Protein AF-A0A6G8IJR6-F1 (afdb_monomer)

Organism: NCBI:txid2716225

Secondary structure (DSSP, 8-state):
---SSSHHHHHHHHHHHHHHHHHHHHHHHHHHHHTSTTTHHHHHHHHHHTSPPPP----PPP-EE--SHHHHHHHHHTT-HHHHHHHHHH-HHHHHHHHHT-GGGS-HHHHHHSTTHHHHHHHHHHHHHHHHHHHHHHHHHHHHHHHHHHHHHHHHHHHHHHHTTSS-HHHHHHHHHHHHHHHHHHHHHHHHHHHHHHHHHHHTT-BTTBS-EE--SSPPPPPSS---HHHHHHHHHHHHHTS-HHHHHHHHHHHHHHHHHHHHHHHHHHIIIIIIHHHHHHHHHHHHHHHHTTSS-HHHHHHHHHHHHHHHHHHHHHHHHHHHHHHHHHHHTTT---SS---TT--TTTTS-----

pLDDT: mean 83.48, std 18.46, range [30.02, 98.62]

Nearest PDB structures (foldseek):
  5azs-assembly1_C  TM=6.813E-01  e=7.151E-05  Pseudomonas aeruginosa PAO1
  4k7r-assembly1_A  TM=6.657E-01  e=8.516E-05  Escherichia coli K-12
  5azs-assembly1_A  TM=6.895E-01  e=1.208E-04  Pseudomonas aeruginosa PAO1
  7akz-assembly1_A  TM=6.655E-01  e=1.953E-04  Pseudomonas aeruginosa PAO1
  5azs-assembly1_B  TM=6.531E-01  e=4.105E-04  Pseudomonas aeruginosa PAO1

Solvent-accessible surface area (backbone atoms only — not comparable to full-atom values): 19592 Å² total; per-residue (Å²): 143,89,84,75,75,69,66,64,58,53,53,52,51,51,53,50,50,54,51,51,49,53,56,47,51,52,48,55,51,49,54,60,32,64,75,34,97,60,24,68,63,48,49,53,50,49,53,61,70,69,42,80,78,75,78,79,72,76,85,71,80,84,40,54,81,35,77,42,62,36,51,36,22,55,48,39,49,67,82,41,70,70,50,54,62,32,40,66,74,66,30,67,70,50,49,50,29,51,34,70,65,44,48,89,76,49,61,62,76,62,49,76,72,42,74,64,48,66,62,54,48,51,49,35,50,52,30,38,48,36,48,46,48,22,25,39,27,47,30,44,30,54,54,33,51,56,48,32,52,52,30,50,54,49,36,52,53,37,54,53,34,35,73,76,66,80,39,53,71,70,56,45,49,56,40,49,50,49,33,53,50,33,53,51,51,36,55,51,30,49,50,49,21,53,50,30,46,50,52,38,31,52,68,45,68,37,60,90,79,47,95,50,67,38,59,47,73,58,69,83,76,84,74,89,78,75,85,49,71,68,56,56,54,49,51,48,53,58,49,39,72,76,40,60,75,84,50,32,61,54,51,50,53,51,40,57,52,25,51,52,28,25,55,51,16,43,51,51,24,46,44,34,59,68,46,51,47,49,51,37,50,49,53,39,57,51,33,47,53,31,32,76,67,69,74,37,52,72,65,58,39,50,51,41,50,51,54,35,50,51,51,52,48,52,34,47,50,29,48,44,47,22,57,44,14,46,50,47,33,52,38,37,67,73,73,47,78,75,94,56,80,57,58,78,88,59,68,96,62,75,78,70,77,80,85,81,132

Structure (mmCIF, N/CA/C/O backbone):
data_AF-A0A6G8IJR6-F1
#
_entry.id   AF-A0A6G8IJR6-F1
#
loop_
_atom_site.group_PDB
_atom_site.id
_atom_site.type_symbol
_atom_site.label_atom_id
_atom_site.label_alt_id
_atom_site.label_comp_id
_atom_site.label_asym_id
_atom_site.label_entity_id
_atom_site.label_seq_id
_atom_site.pdbx_PDB_ins_code
_atom_site.Cartn_x
_atom_site.Cartn_y
_atom_site.Cartn_z
_atom_site.occupancy
_atom_site.B_iso_or_equiv
_atom_site.auth_seq_id
_atom_site.auth_comp_id
_atom_site.auth_asym_id
_atom_site.auth_atom_id
_atom_site.pdbx_PDB_model_num
ATOM 1 N N . MET A 1 1 ? -52.142 3.755 69.761 1.00 37.06 1 MET A N 1
ATOM 2 C CA . MET A 1 1 ? -51.209 4.290 68.740 1.00 37.06 1 MET A CA 1
ATOM 3 C C . MET A 1 1 ? -49.973 3.378 68.613 1.00 37.06 1 MET A C 1
ATOM 5 O O . MET A 1 1 ? -48.866 3.805 68.891 1.00 37.06 1 MET A O 1
ATOM 9 N N . VAL A 1 2 ? -50.133 2.100 68.225 1.00 33.38 2 VAL A N 1
ATOM 10 C CA . VAL A 1 2 ? -49.010 1.123 68.131 1.00 33.38 2 VAL A CA 1
ATOM 11 C C . VAL A 1 2 ? -49.084 0.318 66.821 1.00 33.38 2 VAL A C 1
ATOM 13 O O . VAL A 1 2 ? -48.936 -0.892 66.808 1.00 33.38 2 VAL A O 1
ATOM 16 N N . LEU A 1 3 ? -49.364 0.970 65.689 1.00 30.58 3 LEU A N 1
ATOM 17 C CA . LEU A 1 3 ? -49.539 0.263 64.405 1.00 30.58 3 LEU A CA 1
ATOM 18 C C . LEU A 1 3 ? -48.742 0.855 63.231 1.00 30.58 3 LEU A C 1
ATOM 20 O O . LEU A 1 3 ? -49.018 0.525 62.087 1.00 30.58 3 LEU A O 1
ATOM 24 N N . LEU A 1 4 ? -47.713 1.672 63.497 1.00 30.94 4 LEU A N 1
ATOM 25 C CA . LEU A 1 4 ? -46.853 2.248 62.445 1.00 30.94 4 LEU A CA 1
ATOM 26 C C . LEU A 1 4 ? -45.379 1.796 62.457 1.00 30.94 4 LEU A C 1
ATOM 28 O O . LEU A 1 4 ? -44.620 2.209 61.589 1.00 30.94 4 LEU A O 1
ATOM 32 N N . ALA A 1 5 ? -44.958 0.915 63.371 1.00 31.95 5 ALA A N 1
ATOM 33 C CA . ALA A 1 5 ? -43.547 0.511 63.479 1.00 31.95 5 ALA A CA 1
ATOM 34 C C . ALA A 1 5 ? -43.173 -0.775 62.706 1.00 31.95 5 ALA A C 1
ATOM 36 O O . ALA A 1 5 ? -41.992 -1.088 62.595 1.00 31.95 5 ALA A O 1
ATOM 37 N N . ALA A 1 6 ? -44.143 -1.515 62.153 1.00 34.12 6 ALA A N 1
ATOM 38 C CA . ALA A 1 6 ? -43.892 -2.812 61.505 1.00 34.12 6 ALA A CA 1
ATOM 39 C C . ALA A 1 6 ? -43.739 -2.751 59.970 1.00 34.12 6 ALA A C 1
ATOM 41 O O . ALA A 1 6 ? -43.235 -3.698 59.374 1.00 34.12 6 ALA A O 1
ATOM 42 N N . MET A 1 7 ? -44.129 -1.649 59.313 1.00 34.88 7 MET A N 1
ATOM 43 C CA . MET A 1 7 ? -43.965 -1.508 57.853 1.00 34.88 7 MET A CA 1
ATOM 44 C C . MET A 1 7 ? -42.627 -0.871 57.440 1.00 34.88 7 MET A C 1
ATOM 46 O O . MET A 1 7 ? -42.184 -1.074 56.314 1.00 34.88 7 MET A O 1
ATOM 50 N N . ALA A 1 8 ? -41.937 -0.170 58.348 1.00 34.56 8 ALA A N 1
ATOM 51 C CA . ALA A 1 8 ? -40.615 0.409 58.074 1.00 34.56 8 ALA A CA 1
ATOM 52 C C . ALA A 1 8 ? -39.484 -0.641 58.111 1.00 34.56 8 ALA A C 1
ATOM 54 O O . ALA A 1 8 ? -38.509 -0.536 57.371 1.00 34.56 8 ALA A O 1
ATOM 55 N N . SER A 1 9 ? -39.632 -1.688 58.926 1.00 36.38 9 SER A N 1
ATOM 56 C CA . SER A 1 9 ? -38.664 -2.784 59.058 1.00 36.38 9 SER A CA 1
ATOM 57 C C . SER A 1 9 ? -38.789 -3.832 57.944 1.00 36.38 9 SER A C 1
ATOM 59 O O . SER A 1 9 ? -37.775 -4.373 57.515 1.00 36.38 9 SER A O 1
ATOM 61 N N . ALA A 1 10 ? -39.989 -4.060 57.397 1.00 40.06 10 ALA A N 1
ATOM 62 C CA . ALA A 1 10 ? -40.180 -4.946 56.243 1.00 40.06 10 ALA A CA 1
ATOM 63 C C . ALA A 1 10 ? -39.604 -4.356 54.938 1.00 40.06 10 ALA A C 1
ATOM 65 O O . ALA A 1 10 ? -39.008 -5.082 54.145 1.00 40.06 10 ALA A O 1
ATOM 66 N N . GLY A 1 11 ? -39.715 -3.034 54.739 1.00 38.75 11 GLY A N 1
ATOM 67 C CA . GLY A 1 11 ? -39.143 -2.341 53.577 1.00 38.75 11 GLY A CA 1
ATOM 68 C C . GLY A 1 11 ? -37.609 -2.303 53.572 1.00 38.75 11 GLY A C 1
ATOM 69 O O . GLY A 1 11 ? -37.000 -2.440 52.513 1.00 38.75 11 GLY A O 1
ATOM 70 N N . LEU A 1 12 ? -36.974 -2.185 54.747 1.00 39.09 12 LEU A N 1
ATOM 71 C CA . LEU A 1 12 ? -35.510 -2.221 54.868 1.00 39.09 12 LEU A CA 1
ATOM 72 C C . LEU A 1 12 ? -34.933 -3.623 54.622 1.00 39.09 12 LEU A C 1
ATOM 74 O O . LEU A 1 12 ? -33.895 -3.745 53.979 1.00 39.09 12 LEU A O 1
ATOM 78 N N . VAL A 1 13 ? -35.607 -4.673 55.106 1.00 44.88 13 VAL A N 1
ATOM 79 C CA . VAL A 1 13 ? -35.183 -6.068 54.888 1.00 44.88 13 VAL A CA 1
ATOM 80 C C . VAL A 1 13 ? -35.380 -6.474 53.425 1.00 44.88 13 VAL A C 1
ATOM 82 O O . VAL A 1 13 ? -34.489 -7.093 52.850 1.00 44.88 13 VAL A O 1
ATOM 85 N N . ALA A 1 14 ? -36.478 -6.050 52.786 1.00 44.78 14 ALA A N 1
ATOM 86 C CA . ALA A 1 14 ? -36.689 -6.265 51.355 1.00 44.78 14 ALA A CA 1
ATOM 87 C C . ALA A 1 14 ? -35.615 -5.556 50.504 1.00 44.78 14 ALA A C 1
ATOM 89 O O . ALA A 1 14 ? -35.007 -6.192 49.648 1.00 44.78 14 ALA A O 1
ATOM 90 N N . ALA A 1 15 ? -35.296 -4.289 50.795 1.00 40.50 15 ALA A N 1
ATOM 91 C CA . ALA A 1 15 ? -34.262 -3.538 50.075 1.00 40.50 15 ALA A CA 1
ATOM 92 C C . ALA A 1 15 ? -32.836 -4.087 50.294 1.00 40.50 15 ALA A C 1
ATOM 94 O O . ALA A 1 15 ? -32.021 -4.084 49.370 1.00 40.50 15 ALA A O 1
ATOM 95 N N . GLN A 1 16 ? -32.527 -4.589 51.497 1.00 43.38 16 GLN A N 1
ATOM 96 C CA . GLN A 1 16 ? -31.253 -5.262 51.775 1.00 43.38 16 GLN A CA 1
ATOM 97 C C . GLN A 1 16 ? -31.164 -6.630 51.092 1.00 43.38 16 GLN A C 1
ATOM 99 O O . GLN A 1 16 ? -30.090 -6.986 50.612 1.00 43.38 16 GLN A O 1
ATOM 104 N N . SER A 1 17 ? -32.277 -7.367 50.988 1.00 48.34 17 SER A N 1
ATOM 105 C CA . SER A 1 17 ? -32.314 -8.646 50.270 1.00 48.34 17 SER A CA 1
ATOM 106 C C . SER A 1 17 ? -32.096 -8.467 48.767 1.00 48.34 17 SER A C 1
ATOM 108 O O . SER A 1 17 ? -31.237 -9.140 48.211 1.00 48.34 17 SER A O 1
ATOM 110 N N . THR A 1 18 ? -32.739 -7.477 48.134 1.00 50.84 18 THR A N 1
ATOM 111 C CA . THR A 1 18 ? -32.559 -7.188 46.702 1.00 50.84 18 THR A CA 1
ATOM 112 C C . THR A 1 18 ? -31.160 -6.669 46.384 1.00 50.84 18 THR A C 1
ATOM 114 O O . THR A 1 18 ? -30.589 -7.030 45.360 1.00 50.84 18 THR A O 1
ATOM 117 N N . ALA A 1 19 ? -30.576 -5.856 47.272 1.00 43.72 19 ALA A N 1
ATOM 118 C CA . ALA A 1 19 ? -29.209 -5.370 47.109 1.00 43.72 19 ALA A CA 1
ATOM 119 C C . ALA A 1 19 ? -28.173 -6.489 47.298 1.00 43.72 19 ALA A C 1
ATOM 121 O O . ALA A 1 19 ? -27.165 -6.498 46.601 1.00 43.72 19 ALA A O 1
ATOM 122 N N . ALA A 1 20 ? -28.414 -7.443 48.205 1.00 44.75 20 ALA A N 1
ATOM 123 C CA . ALA A 1 20 ? -27.561 -8.616 48.396 1.00 44.75 20 ALA A CA 1
ATOM 124 C C . ALA A 1 20 ? -27.685 -9.626 47.240 1.00 44.75 20 ALA A C 1
ATOM 126 O O . ALA A 1 20 ? -26.675 -10.182 46.812 1.00 44.75 20 ALA A O 1
ATOM 127 N N . GLU A 1 21 ? -28.889 -9.812 46.692 1.00 46.12 21 GLU A N 1
ATOM 128 C CA . GLU A 1 21 ? -29.129 -10.611 45.486 1.00 46.12 21 GLU A CA 1
ATOM 129 C C . GLU A 1 21 ? -28.446 -9.990 44.271 1.00 46.12 21 GLU A C 1
ATOM 131 O O . GLU A 1 21 ? -27.636 -10.657 43.640 1.00 46.12 21 GLU A O 1
ATOM 136 N N . GLN A 1 22 ? -28.638 -8.691 44.017 1.00 48.91 22 GLN A N 1
ATOM 137 C CA . GLN A 1 22 ? -27.902 -7.957 42.980 1.00 48.91 22 GLN A CA 1
ATOM 138 C C . GLN A 1 22 ? -26.388 -7.978 43.232 1.00 48.91 22 GLN A C 1
ATOM 140 O O . GLN A 1 22 ? -25.606 -8.031 42.283 1.00 48.91 22 GLN A O 1
ATOM 145 N N . ALA A 1 23 ? -25.961 -7.978 44.504 1.00 46.31 23 ALA A N 1
ATOM 146 C CA . ALA A 1 23 ? -24.558 -8.088 44.894 1.00 46.31 23 ALA A CA 1
ATOM 147 C C . ALA A 1 23 ? -23.926 -9.466 44.600 1.00 46.31 23 ALA A C 1
ATOM 149 O O . ALA A 1 23 ? -22.714 -9.582 44.394 1.00 46.31 23 ALA A O 1
ATOM 150 N N . SER A 1 24 ? -24.743 -10.514 44.643 1.00 51.69 24 SER A N 1
ATOM 151 C CA . SER A 1 24 ? -24.395 -11.888 44.280 1.00 51.69 24 SER A CA 1
ATOM 152 C C . SER A 1 24 ? -24.414 -12.069 42.758 1.00 51.69 24 SER A C 1
ATOM 154 O O . SER A 1 24 ? -23.506 -12.671 42.179 1.00 51.69 24 SER A O 1
ATOM 156 N N . ASP A 1 25 ? -25.394 -11.451 42.099 1.00 65.38 25 ASP A N 1
ATOM 157 C CA . ASP A 1 25 ? -25.584 -11.482 40.649 1.00 65.38 25 ASP A CA 1
ATOM 158 C C . ASP A 1 25 ? -24.415 -10.804 39.915 1.00 65.38 25 ASP A C 1
ATOM 160 O O . ASP A 1 25 ? -23.891 -11.350 38.950 1.00 65.38 25 ASP A O 1
ATOM 164 N N . TRP A 1 26 ? -23.894 -9.672 40.416 1.00 49.97 26 TRP A N 1
ATOM 165 C CA . TRP A 1 26 ? -22.724 -9.042 39.781 1.00 49.97 26 TRP A CA 1
ATOM 166 C C . TRP A 1 26 ? -21.421 -9.811 40.006 1.00 49.97 26 TRP A C 1
ATOM 168 O O . TRP A 1 26 ? -20.565 -9.807 39.125 1.00 49.97 26 TRP A O 1
ATOM 178 N N . ARG A 1 27 ? -21.240 -10.472 41.161 1.00 53.34 27 ARG A N 1
ATOM 179 C CA . ARG A 1 27 ? -20.035 -11.281 41.412 1.00 53.34 27 ARG A CA 1
ATOM 180 C C . ARG A 1 27 ? -20.013 -12.514 40.527 1.00 53.34 27 ARG A C 1
ATOM 182 O O . ARG A 1 27 ? -19.008 -12.754 39.876 1.00 53.34 27 ARG A O 1
ATOM 189 N N . SER A 1 28 ? -21.128 -13.235 40.451 1.00 56.84 28 SER A N 1
ATOM 190 C CA . SER A 1 28 ? -21.252 -14.400 39.572 1.00 56.84 28 SER A CA 1
ATOM 191 C C . SER A 1 28 ? -21.139 -14.022 38.089 1.00 56.84 28 SER A C 1
ATOM 193 O O . SER A 1 28 ? -20.477 -14.731 37.331 1.00 56.84 28 SER A O 1
ATOM 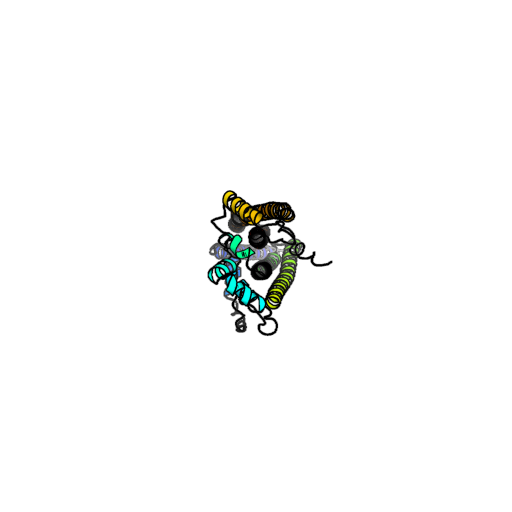195 N N . ALA A 1 29 ? -21.683 -12.868 37.683 1.00 55.97 29 ALA A N 1
ATOM 196 C CA . ALA A 1 29 ? -21.479 -12.321 36.344 1.00 55.97 29 ALA A CA 1
ATOM 197 C C . ALA A 1 29 ? -20.005 -11.970 36.080 1.00 55.97 29 ALA A C 1
ATOM 199 O O . ALA A 1 29 ? -19.481 -12.309 35.021 1.00 55.97 29 ALA A O 1
ATOM 200 N N . ASN A 1 30 ? -19.306 -11.352 37.036 1.00 55.47 30 ASN A N 1
ATOM 201 C CA . ASN A 1 30 ? -17.878 -11.056 36.907 1.00 55.47 30 ASN A CA 1
ATOM 202 C C . ASN A 1 30 ? -17.008 -12.321 36.899 1.00 55.47 30 ASN A C 1
ATOM 204 O O . ASN A 1 30 ? -16.049 -12.380 36.133 1.00 55.47 30 ASN A O 1
ATOM 208 N N . ASP A 1 31 ? -17.347 -13.345 37.683 1.00 60.72 31 ASP A N 1
ATOM 209 C CA . ASP A 1 31 ? -16.652 -14.637 37.679 1.00 60.72 31 ASP A CA 1
ATOM 210 C C . ASP A 1 31 ? -16.839 -15.362 36.339 1.00 60.72 31 ASP A C 1
ATOM 212 O O . ASP A 1 31 ? -15.888 -15.932 35.805 1.00 60.72 31 ASP A O 1
ATOM 216 N N . ALA A 1 32 ? -18.037 -15.288 35.744 1.00 62.22 32 ALA A N 1
ATOM 217 C CA . ALA A 1 32 ? -18.305 -15.808 34.404 1.00 62.22 32 ALA A CA 1
ATOM 218 C C . ALA A 1 32 ? -17.519 -15.048 33.321 1.00 62.22 32 ALA A C 1
ATOM 220 O O . ALA A 1 32 ? -16.972 -15.662 32.408 1.00 62.22 32 ALA A O 1
ATOM 221 N N . VAL A 1 33 ? -17.394 -13.723 33.447 1.00 55.44 33 VAL A N 1
ATOM 222 C CA . VAL A 1 33 ? -16.540 -12.895 32.579 1.00 55.44 33 VAL A CA 1
ATOM 223 C C . VAL A 1 33 ? -15.060 -13.243 32.763 1.00 55.44 33 VAL A C 1
ATOM 225 O O . VAL A 1 33 ? -14.325 -13.316 31.781 1.00 55.44 33 VAL A O 1
ATOM 228 N N . GLY A 1 34 ? -14.628 -13.531 33.992 1.00 55.56 34 GLY A N 1
ATOM 229 C CA . GLY A 1 34 ? -13.259 -13.925 34.330 1.00 55.56 34 GLY A CA 1
ATOM 230 C C . GLY A 1 34 ? -12.816 -15.276 33.752 1.00 55.56 34 GLY A C 1
ATOM 231 O O . GLY A 1 34 ? -11.615 -15.525 33.657 1.00 55.56 34 GLY A O 1
ATOM 232 N N . GLN A 1 35 ? -13.750 -16.130 33.312 1.00 66.69 35 GLN A N 1
ATOM 233 C CA . GLN A 1 35 ? -13.435 -17.378 32.595 1.00 66.69 35 GLN A CA 1
ATOM 234 C C . GLN A 1 35 ? -12.925 -17.127 31.168 1.00 66.69 35 GLN A C 1
ATOM 236 O O . GLN A 1 35 ? -12.284 -17.999 30.576 1.00 66.69 35 GLN A O 1
ATOM 241 N N . PHE A 1 36 ? -13.174 -15.937 30.615 1.00 61.97 36 PHE A N 1
ATOM 242 C CA . PHE A 1 36 ? -12.694 -15.546 29.300 1.00 61.97 36 PHE A CA 1
ATOM 243 C C . PHE A 1 36 ? -11.384 -14.765 29.404 1.00 61.97 36 PHE A C 1
ATOM 245 O O . PHE A 1 36 ? -11.267 -13.794 30.152 1.00 61.97 36 PHE A O 1
ATOM 252 N N . LYS A 1 37 ? -10.391 -15.146 28.594 1.00 60.69 37 LYS A N 1
ATOM 253 C CA . LYS A 1 37 ? -9.028 -14.596 28.661 1.00 60.69 37 LYS A CA 1
ATOM 254 C C . LYS A 1 37 ? -8.987 -13.071 28.454 1.00 60.69 37 LYS A C 1
ATOM 256 O O . LYS A 1 37 ? -8.094 -12.415 28.983 1.00 60.69 37 LYS A O 1
ATOM 261 N N . ARG A 1 38 ? -9.949 -12.498 27.717 1.00 60.06 38 ARG A N 1
ATOM 262 C CA . ARG A 1 38 ? -10.139 -11.049 27.508 1.00 60.06 38 ARG A CA 1
ATOM 263 C C . ARG A 1 38 ? -11.490 -10.520 28.026 1.00 60.06 38 ARG A C 1
ATOM 265 O O . ARG A 1 38 ? -11.948 -9.469 27.573 1.00 60.06 38 ARG A O 1
ATOM 272 N N . GLY A 1 39 ? -12.136 -11.227 28.955 1.00 66.75 39 GLY A N 1
ATOM 273 C CA . GLY A 1 39 ? -13.364 -10.778 29.615 1.00 66.75 39 GLY A CA 1
ATOM 274 C C . GLY A 1 39 ? -14.535 -10.516 28.657 1.00 66.75 39 GLY A C 1
ATOM 275 O O . GLY A 1 39 ? -14.842 -11.323 27.777 1.00 66.75 39 GLY A O 1
ATOM 276 N N . HIS A 1 40 ? -15.187 -9.356 28.804 1.00 60.38 40 HIS A N 1
ATOM 277 C CA . HIS A 1 40 ? -16.383 -8.972 28.038 1.00 60.38 40 HIS A CA 1
ATOM 278 C C . HIS A 1 40 ? -16.182 -8.954 26.509 1.00 60.38 40 HIS A C 1
ATOM 280 O O . HIS A 1 40 ? -17.144 -9.146 25.767 1.00 60.38 40 HIS A O 1
ATOM 286 N N . ALA A 1 41 ? -14.955 -8.753 26.017 1.00 55.06 41 ALA A N 1
ATOM 287 C CA . ALA A 1 41 ? -14.664 -8.760 24.581 1.00 55.06 41 ALA A CA 1
ATOM 288 C C . ALA A 1 41 ? -14.807 -10.159 23.956 1.00 55.06 41 ALA A C 1
ATOM 290 O O . ALA A 1 41 ? -15.306 -10.299 22.838 1.00 55.06 41 ALA A O 1
ATOM 291 N N . ASP A 1 42 ? -14.389 -11.192 24.684 1.00 63.88 42 ASP A N 1
ATOM 292 C CA . ASP A 1 42 ? -14.512 -12.582 24.248 1.00 63.88 42 ASP A CA 1
ATOM 293 C C . ASP A 1 42 ? -15.965 -13.063 24.360 1.00 63.88 42 ASP A C 1
ATOM 295 O O . ASP A 1 42 ? -16.417 -13.811 23.498 1.00 63.88 42 ASP A O 1
ATOM 299 N N . ILE A 1 43 ? -16.727 -12.560 25.342 1.00 64.81 43 ILE A N 1
ATOM 300 C CA . ILE A 1 43 ? -18.174 -12.805 25.456 1.00 64.81 43 ILE A CA 1
ATOM 301 C C . ILE A 1 43 ? -18.922 -12.233 24.257 1.00 64.81 43 ILE A C 1
ATOM 303 O O . ILE A 1 43 ? -19.730 -12.934 23.666 1.00 64.81 43 ILE A O 1
ATOM 307 N N . LEU A 1 44 ? -18.643 -10.992 23.850 1.00 62.28 44 LEU A N 1
ATOM 308 C CA . LEU A 1 44 ? -19.303 -10.399 22.682 1.00 62.28 44 LEU A CA 1
ATOM 309 C C . LEU A 1 44 ? -18.955 -11.144 21.386 1.00 62.28 44 LEU A C 1
ATOM 311 O O . LEU A 1 44 ? -19.818 -11.332 20.531 1.00 62.28 44 LEU A O 1
ATOM 315 N N . LYS A 1 45 ? -17.709 -11.612 21.243 1.00 63.41 45 LYS A N 1
ATOM 316 C CA . LYS A 1 45 ? -17.312 -12.469 20.115 1.00 63.41 45 LYS A CA 1
ATOM 317 C C . LYS A 1 45 ? -18.003 -13.826 20.151 1.00 63.41 45 LYS A C 1
ATOM 319 O O . LYS A 1 45 ? -18.432 -14.302 19.106 1.00 63.41 45 LYS A O 1
ATOM 324 N N . TRP A 1 46 ? -18.125 -14.428 21.328 1.00 68.25 46 TRP A N 1
ATOM 325 C CA . TRP A 1 46 ? -18.879 -15.659 21.523 1.00 68.25 46 TRP A CA 1
ATOM 326 C C . TRP A 1 46 ? -20.364 -15.443 21.196 1.00 68.25 46 TRP A C 1
ATOM 328 O O . TRP A 1 46 ? -20.906 -16.188 20.388 1.00 68.25 46 TRP A O 1
ATOM 338 N N . GLU A 1 47 ? -21.014 -14.394 21.706 1.00 64.31 47 GLU A N 1
ATOM 339 C CA . GLU A 1 47 ? -22.407 -14.042 21.380 1.00 64.31 47 GLU A CA 1
ATOM 340 C C . GLU A 1 47 ? -22.595 -13.857 19.864 1.00 64.31 47 GLU A C 1
ATOM 342 O O . GLU A 1 47 ? -23.540 -14.394 19.292 1.00 64.31 47 GLU A O 1
ATOM 347 N N . ALA A 1 48 ? -21.668 -13.167 19.192 1.00 64.25 48 ALA A N 1
ATOM 348 C CA . ALA A 1 48 ? -21.702 -12.968 17.743 1.00 64.25 48 ALA A CA 1
ATOM 349 C C . ALA A 1 48 ? -21.509 -14.271 16.94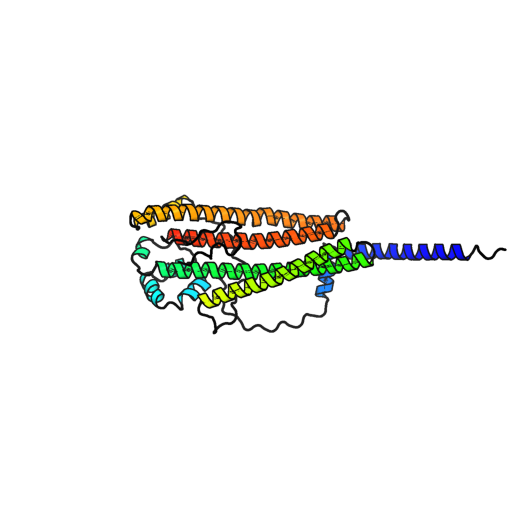4 1.00 64.25 48 ALA A C 1
ATOM 351 O O . ALA A 1 48 ? -22.139 -14.451 15.907 1.00 64.25 48 ALA A O 1
ATOM 352 N N . GLN A 1 49 ? -20.667 -15.193 17.419 1.00 64.50 49 GLN A N 1
ATOM 353 C CA . GLN A 1 49 ? -20.456 -16.507 16.793 1.00 64.50 49 GLN A CA 1
ATOM 354 C C . GLN A 1 49 ? -21.618 -17.479 17.032 1.00 64.50 49 GLN A C 1
ATOM 356 O O . GLN A 1 49 ? -21.825 -18.387 16.232 1.00 64.50 49 GLN A O 1
ATOM 361 N N . ASN A 1 50 ? -22.370 -17.290 18.118 1.00 66.38 50 ASN A N 1
ATOM 362 C CA . ASN A 1 50 ? -23.575 -18.058 18.438 1.00 66.38 50 ASN A CA 1
ATOM 363 C C . ASN A 1 50 ? -24.860 -17.400 17.907 1.00 66.38 50 ASN A C 1
ATOM 365 O O . ASN A 1 50 ? -25.953 -17.940 18.094 1.00 66.38 50 ASN A O 1
ATOM 369 N N . ALA A 1 51 ? -24.753 -16.250 17.236 1.00 56.34 51 ALA A N 1
ATOM 370 C CA . ALA A 1 51 ? -25.856 -15.669 16.489 1.00 56.34 51 ALA A CA 1
ATOM 371 C C . ALA A 1 51 ? -26.210 -16.576 15.291 1.00 56.34 51 ALA A C 1
ATOM 373 O O . ALA A 1 51 ? -25.326 -17.240 14.741 1.00 56.34 51 ALA A O 1
ATOM 374 N N . PRO A 1 52 ? -27.490 -16.638 14.874 1.00 52.00 52 PRO A N 1
ATOM 375 C CA . PRO A 1 52 ? -27.901 -17.436 13.723 1.00 52.00 52 PRO A CA 1
ATOM 376 C C . PR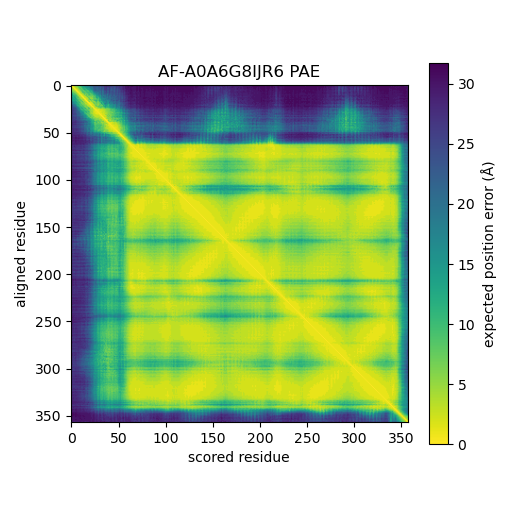O A 1 52 ? -27.025 -17.121 12.507 1.00 52.00 52 PRO A C 1
ATOM 378 O O . PRO A 1 52 ? -26.745 -15.954 12.230 1.00 52.00 52 PRO A O 1
ATOM 381 N N . ALA A 1 53 ? -26.581 -18.183 11.823 1.00 50.53 53 ALA A N 1
ATOM 382 C CA . ALA A 1 53 ? -25.589 -18.104 10.759 1.00 50.53 53 ALA A CA 1
ATOM 383 C C . ALA A 1 53 ? -25.938 -16.987 9.759 1.00 50.53 53 ALA A C 1
ATOM 385 O O . ALA A 1 53 ? -27.083 -16.935 9.290 1.00 50.53 53 ALA A O 1
ATOM 386 N N . PRO A 1 54 ? -24.983 -16.099 9.423 1.00 57.56 54 PRO A N 1
ATOM 387 C CA . PRO A 1 54 ? -25.221 -15.093 8.407 1.00 57.56 54 PRO A CA 1
ATOM 388 C C . PRO A 1 54 ? -25.628 -15.781 7.104 1.00 57.56 54 PRO A C 1
ATOM 390 O O . PRO A 1 54 ? -25.147 -16.866 6.768 1.00 57.56 54 PRO A O 1
ATOM 393 N N . VAL A 1 55 ? -26.567 -15.148 6.398 1.00 54.06 55 VAL A N 1
ATOM 394 C CA . VAL A 1 55 ? -27.060 -15.600 5.096 1.00 54.06 55 VAL A CA 1
ATOM 395 C C . VAL A 1 55 ? -25.853 -15.879 4.207 1.00 54.06 55 VAL A C 1
ATOM 397 O O . VAL A 1 55 ? -24.993 -15.011 4.071 1.00 54.06 55 VAL A O 1
ATOM 400 N N . ALA A 1 56 ? -25.788 -17.093 3.650 1.00 47.44 56 ALA A N 1
ATOM 401 C CA . ALA A 1 56 ? -24.699 -17.527 2.787 1.00 47.44 56 ALA A CA 1
ATOM 402 C C . ALA A 1 56 ? -24.387 -16.434 1.758 1.00 47.44 56 ALA A C 1
ATOM 404 O O . ALA A 1 56 ? -25.248 -16.079 0.947 1.00 47.44 56 ALA A O 1
ATOM 405 N N . GLU A 1 57 ? -23.173 -15.884 1.826 1.00 52.91 57 GLU A N 1
ATOM 406 C CA . GLU A 1 57 ? -22.718 -14.917 0.839 1.00 52.91 57 GLU A CA 1
ATOM 407 C C . GLU A 1 57 ? -22.827 -15.566 -0.547 1.00 52.91 57 GLU A C 1
ATOM 409 O O . GLU A 1 57 ? -22.469 -16.741 -0.714 1.00 52.91 57 GLU A O 1
ATOM 414 N N . PRO A 1 58 ? -23.377 -14.853 -1.543 1.00 51.03 58 PRO A N 1
ATOM 415 C CA . PRO A 1 58 ? -23.500 -15.403 -2.880 1.00 51.03 58 PRO A CA 1
ATOM 416 C C . PRO A 1 58 ? -22.114 -15.838 -3.356 1.00 51.03 58 PRO A C 1
ATOM 418 O O . PRO A 1 58 ? -21.152 -15.080 -3.232 1.00 51.03 58 PRO A O 1
ATOM 421 N N . LYS A 1 59 ? -22.009 -17.060 -3.899 1.00 52.62 59 LYS A N 1
ATOM 422 C CA . LYS A 1 59 ? -20.787 -17.527 -4.563 1.00 52.62 59 LYS A CA 1
ATOM 423 C C . LYS A 1 59 ? -20.460 -16.540 -5.675 1.00 52.62 59 LYS A C 1
ATOM 425 O O . LYS A 1 59 ? -21.124 -16.501 -6.706 1.00 52.62 59 LYS A O 1
ATOM 430 N N . LEU A 1 60 ? -19.473 -15.702 -5.409 1.00 60.97 60 LEU A N 1
ATOM 431 C CA . LEU A 1 60 ? -18.967 -14.724 -6.344 1.00 60.97 60 LEU A CA 1
ATOM 432 C C . LEU A 1 60 ? -18.314 -15.481 -7.506 1.00 60.97 60 LEU A C 1
ATOM 434 O O . LEU A 1 60 ? -17.479 -16.351 -7.273 1.00 60.97 60 LEU A O 1
ATOM 438 N N . GLU A 1 61 ? -18.687 -15.145 -8.743 1.00 66.88 61 GLU A N 1
ATOM 439 C CA . GLU A 1 61 ? -17.961 -15.603 -9.937 1.00 66.88 61 GLU A CA 1
ATOM 440 C C . GLU A 1 61 ? -16.457 -15.326 -9.748 1.00 66.88 61 GLU A C 1
ATOM 442 O O . GLU A 1 61 ? -16.124 -14.231 -9.258 1.00 66.88 61 GLU A O 1
ATOM 447 N N . PRO A 1 62 ? -15.570 -16.287 -10.074 1.00 76.94 62 PRO A N 1
ATOM 448 C CA . PRO A 1 62 ? -14.133 -16.131 -9.886 1.00 76.94 62 PRO A CA 1
ATOM 449 C C . PRO A 1 62 ? -13.614 -14.957 -10.723 1.00 76.94 62 PRO A C 1
ATOM 451 O O . PRO A 1 62 ? -13.995 -14.785 -11.885 1.00 76.94 62 PRO A O 1
ATOM 454 N N . GLY A 1 63 ? -12.782 -14.114 -10.114 1.00 87.38 63 GLY A N 1
ATOM 455 C CA . GLY A 1 63 ? -12.152 -12.988 -10.788 1.00 87.38 63 GLY A CA 1
ATOM 456 C C . GLY A 1 63 ? -11.000 -13.433 -11.689 1.00 87.38 63 GLY A C 1
ATOM 457 O O . GLY A 1 63 ? -10.626 -14.603 -11.756 1.00 87.38 63 GLY A O 1
ATOM 458 N N . PHE A 1 64 ? -10.400 -12.482 -12.406 1.00 94.25 64 PHE A N 1
ATOM 459 C CA . PHE A 1 64 ? -9.153 -12.761 -13.121 1.00 94.25 64 PHE A CA 1
ATOM 460 C C . PHE A 1 64 ? -7.991 -12.887 -12.112 1.00 94.25 64 PHE A C 1
ATOM 462 O O . PHE A 1 64 ? -7.762 -11.934 -11.359 1.00 94.25 64 PHE A O 1
ATOM 469 N N . PRO A 1 65 ? -7.251 -14.012 -12.074 1.00 95.50 65 PRO A N 1
ATOM 470 C CA . PRO A 1 65 ? -6.244 -14.265 -11.045 1.00 95.50 65 PRO A CA 1
ATOM 471 C C . PRO A 1 65 ? -4.983 -13.422 -11.235 1.00 95.50 65 PRO A C 1
ATOM 473 O O . PRO A 1 65 ? -4.307 -13.520 -12.260 1.00 95.50 65 PRO A O 1
ATOM 476 N N . LEU A 1 66 ? -4.634 -12.637 -10.210 1.00 96.38 66 LEU A N 1
ATOM 477 C CA . LEU A 1 66 ? -3.430 -11.800 -10.157 1.00 96.38 66 LEU A CA 1
ATOM 478 C C . LEU A 1 66 ? -2.725 -11.921 -8.792 1.00 96.38 66 LEU A C 1
ATOM 480 O O . LEU A 1 66 ? -2.656 -10.945 -8.035 1.00 96.38 66 LEU A O 1
ATOM 484 N N . PRO A 1 67 ? -2.200 -13.113 -8.446 1.00 95.88 67 PRO A N 1
ATOM 485 C CA . PRO A 1 67 ? -1.648 -13.377 -7.119 1.00 95.88 67 PRO A CA 1
ATOM 486 C C . PRO A 1 67 ? -0.332 -12.638 -6.833 1.00 95.88 67 PRO A C 1
ATOM 488 O O . PRO A 1 67 ? 0.028 -12.479 -5.669 1.00 95.88 67 PRO A O 1
ATOM 491 N N . THR A 1 68 ? 0.407 -12.206 -7.861 1.00 97.00 68 THR A N 1
ATOM 492 C CA . THR A 1 68 ? 1.767 -11.654 -7.716 1.00 97.00 68 THR A CA 1
ATOM 493 C C . THR A 1 68 ? 2.033 -10.461 -8.635 1.00 97.00 68 THR A C 1
ATOM 495 O O . THR A 1 68 ? 1.384 -10.301 -9.673 1.00 97.00 68 THR A O 1
ATOM 498 N N . MET A 1 69 ? 3.064 -9.671 -8.308 1.00 96.69 69 MET A N 1
ATOM 499 C CA . MET A 1 69 ? 3.578 -8.609 -9.187 1.00 96.69 69 MET A CA 1
ATOM 500 C C . MET A 1 69 ? 4.004 -9.144 -10.566 1.00 96.69 69 MET A C 1
ATOM 502 O O . MET A 1 69 ? 3.794 -8.490 -11.582 1.00 96.69 69 MET A O 1
ATOM 506 N N . GLU A 1 70 ? 4.527 -10.368 -10.630 1.00 97.25 70 GLU A N 1
ATOM 507 C CA . GLU A 1 70 ? 4.861 -11.012 -11.902 1.00 97.25 70 GLU A CA 1
ATOM 508 C C . GLU A 1 70 ? 3.617 -11.241 -12.768 1.00 97.25 70 GLU A C 1
ATOM 510 O O . GLU A 1 70 ? 3.600 -10.902 -13.954 1.00 97.25 70 GLU A O 1
ATOM 515 N N . SER A 1 71 ? 2.548 -11.782 -12.173 1.00 97.19 71 SER A N 1
ATOM 516 C CA . SER A 1 71 ? 1.317 -12.085 -12.904 1.00 97.19 71 SER A CA 1
ATOM 517 C C . SER A 1 71 ? 0.684 -10.837 -13.525 1.00 97.19 71 SER A C 1
ATOM 519 O O . SER A 1 71 ? 0.207 -10.895 -14.660 1.00 97.19 71 SER A O 1
ATOM 521 N N . VAL A 1 72 ? 0.744 -9.695 -12.827 1.00 98.19 72 VAL A N 1
ATOM 522 C CA . VAL A 1 72 ? 0.189 -8.433 -13.326 1.00 98.19 72 VAL A CA 1
ATOM 523 C C . VAL A 1 72 ? 1.056 -7.797 -14.406 1.00 98.19 72 VAL A C 1
ATOM 525 O O . VAL A 1 72 ? 0.502 -7.322 -15.391 1.00 98.19 72 VAL A O 1
ATOM 528 N N . VAL A 1 73 ? 2.389 -7.858 -14.300 1.00 98.12 73 VAL A N 1
ATOM 529 C CA . VAL A 1 73 ? 3.288 -7.356 -15.355 1.00 98.12 73 VAL A CA 1
ATOM 530 C C . VAL A 1 73 ? 3.075 -8.148 -16.644 1.00 98.12 73 VAL A C 1
ATOM 532 O O . VAL A 1 73 ? 2.853 -7.573 -17.710 1.00 98.12 73 VAL A O 1
ATOM 535 N N . ARG A 1 74 ? 3.021 -9.482 -16.551 1.00 97.31 74 ARG A N 1
ATOM 536 C CA . ARG A 1 74 ? 2.742 -10.334 -17.716 1.00 97.31 74 ARG A CA 1
ATOM 537 C C . ARG A 1 74 ? 1.354 -10.081 -18.296 1.00 97.31 74 ARG A C 1
ATOM 539 O O . ARG A 1 74 ? 1.189 -10.122 -19.513 1.00 97.31 74 ARG A O 1
ATOM 546 N N . ALA A 1 75 ? 0.348 -9.847 -17.452 1.00 97.06 75 ALA A N 1
ATOM 547 C CA . ALA A 1 75 ? -0.990 -9.490 -17.912 1.00 97.06 75 ALA A CA 1
ATOM 548 C C . ALA A 1 75 ? -0.998 -8.130 -18.626 1.00 97.06 75 ALA A C 1
ATOM 550 O O . ALA A 1 75 ? -1.634 -8.019 -19.670 1.00 97.06 75 ALA A O 1
ATOM 551 N N . ALA A 1 76 ? -0.252 -7.147 -18.117 1.00 97.50 76 ALA A N 1
ATOM 552 C CA . ALA A 1 76 ? -0.159 -5.804 -18.679 1.00 97.50 76 ALA A CA 1
ATOM 553 C C . ALA A 1 76 ? 0.553 -5.773 -20.033 1.00 97.50 76 ALA A C 1
ATOM 555 O O . ALA A 1 76 ? 0.166 -4.995 -20.891 1.00 97.50 76 ALA A O 1
ATOM 556 N N . TRP A 1 77 ? 1.525 -6.653 -20.287 1.00 96.75 77 TRP A N 1
ATOM 557 C CA . TRP A 1 77 ? 2.175 -6.730 -21.602 1.00 96.75 77 TRP A CA 1
ATOM 558 C C . TRP A 1 77 ? 1.306 -7.368 -22.697 1.00 96.75 77 TRP A C 1
ATOM 560 O O . TRP A 1 77 ? 1.518 -7.109 -23.880 1.00 96.75 77 TRP A O 1
ATOM 570 N N . LYS A 1 78 ? 0.320 -8.212 -22.359 1.00 95.00 78 LYS A N 1
ATOM 571 C CA . LYS A 1 78 ? -0.477 -8.961 -23.358 1.00 95.00 78 LYS A CA 1
ATOM 572 C C . LYS A 1 78 ? -1.209 -8.092 -24.396 1.00 95.00 78 LYS A C 1
ATOM 574 O O . LYS A 1 78 ? -1.220 -8.506 -25.563 1.00 95.00 78 LYS A O 1
ATOM 579 N N . PRO A 1 79 ? -1.835 -6.954 -24.029 1.00 94.19 79 PRO A N 1
ATOM 580 C CA . PRO A 1 79 ? -2.552 -6.096 -24.971 1.00 94.19 79 PRO A CA 1
ATOM 581 C C . PRO A 1 79 ? -1.644 -5.265 -25.889 1.00 94.19 79 PRO A C 1
ATOM 583 O O . PRO A 1 79 ? -2.147 -4.670 -26.842 1.00 94.19 79 PRO A O 1
ATOM 586 N N . HIS A 1 80 ? -0.340 -5.224 -25.610 1.00 93.94 80 HIS A N 1
ATOM 587 C CA . HIS A 1 80 ? 0.664 -4.451 -26.332 1.00 93.94 80 HIS A CA 1
ATOM 588 C C . HIS A 1 80 ? 1.360 -5.332 -27.380 1.00 93.94 80 HIS A C 1
ATOM 590 O O . HIS A 1 80 ? 2.173 -6.207 -27.065 1.00 93.94 80 HIS A O 1
ATOM 596 N N . LEU A 1 81 ? 0.994 -5.165 -28.652 1.00 92.00 81 LEU A N 1
ATOM 597 C CA . LEU A 1 81 ? 1.465 -6.037 -29.738 1.00 92.00 81 LEU A CA 1
ATOM 598 C C . LEU A 1 81 ? 2.929 -5.755 -30.091 1.00 92.00 81 LEU A C 1
ATOM 600 O O . LEU A 1 81 ? 3.697 -6.680 -30.355 1.00 92.00 81 LEU A O 1
ATOM 604 N N . GLU A 1 82 ? 3.312 -4.487 -30.037 1.00 92.25 82 GLU A N 1
ATOM 605 C CA . GLU A 1 82 ? 4.657 -3.957 -30.213 1.00 92.25 82 GLU A CA 1
ATOM 606 C C . GLU A 1 82 ? 5.659 -4.585 -29.237 1.00 92.25 82 GLU A C 1
ATOM 608 O O . GLU A 1 82 ? 6.740 -5.018 -29.658 1.00 92.25 82 GLU A O 1
ATOM 613 N N . LEU A 1 83 ? 5.260 -4.775 -27.973 1.00 93.94 83 LEU A N 1
ATOM 614 C CA . LEU A 1 83 ? 6.113 -5.355 -26.934 1.00 93.94 83 LEU A CA 1
ATOM 615 C C . LEU A 1 83 ? 6.481 -6.817 -27.204 1.00 93.94 83 LEU A C 1
ATOM 617 O O . LEU A 1 83 ? 7.532 -7.276 -26.758 1.00 93.94 83 LEU A O 1
ATOM 621 N N . ARG A 1 84 ? 5.693 -7.555 -27.999 1.00 92.44 84 ARG A N 1
ATOM 622 C CA . ARG A 1 84 ? 6.039 -8.936 -28.393 1.00 92.44 84 ARG A CA 1
ATOM 623 C C . ARG A 1 84 ? 7.359 -8.987 -29.159 1.00 92.44 84 ARG A C 1
ATOM 625 O O . ARG A 1 84 ? 8.186 -9.858 -28.901 1.00 92.44 84 ARG A O 1
ATOM 632 N N . SER A 1 85 ? 7.568 -8.026 -30.061 1.00 92.31 85 SER A N 1
ATOM 633 C CA . SER A 1 85 ? 8.807 -7.898 -30.840 1.00 92.31 85 SER A CA 1
ATOM 634 C C . SER A 1 85 ? 10.000 -7.426 -29.999 1.00 92.31 85 SER A C 1
ATOM 636 O O . SER A 1 85 ? 11.155 -7.737 -30.299 1.00 92.31 85 SER A O 1
ATOM 638 N N . VAL A 1 86 ? 9.733 -6.643 -28.950 1.00 93.50 86 VAL A N 1
ATOM 639 C CA . VAL A 1 86 ? 10.744 -6.176 -27.995 1.00 93.50 86 VAL A CA 1
ATOM 640 C C . VAL A 1 86 ? 11.210 -7.360 -27.154 1.00 93.50 86 VAL A C 1
ATOM 642 O O . VAL A 1 86 ? 12.398 -7.670 -27.151 1.00 93.50 86 VAL A O 1
ATOM 645 N N . MET A 1 87 ? 10.277 -8.097 -26.545 1.00 93.19 87 MET A N 1
ATOM 646 C CA . MET A 1 87 ? 10.568 -9.289 -25.741 1.00 93.19 87 MET A CA 1
ATOM 647 C C . MET A 1 87 ? 11.292 -10.377 -26.542 1.00 93.19 87 MET A C 1
ATOM 649 O O . MET A 1 87 ? 12.221 -10.997 -26.028 1.00 93.19 87 MET A O 1
ATOM 653 N N . SER A 1 88 ? 10.937 -10.591 -27.816 1.00 92.38 88 SER A N 1
ATOM 654 C CA . SER A 1 88 ? 11.642 -11.569 -28.656 1.00 92.38 88 SER A CA 1
ATOM 655 C C . SER A 1 88 ? 13.105 -11.193 -28.912 1.00 92.38 88 SER A C 1
ATOM 657 O O . SER A 1 88 ? 13.947 -12.080 -29.003 1.00 92.38 88 SER A O 1
ATOM 659 N N . ARG A 1 89 ? 13.416 -9.893 -29.026 1.00 93.56 89 ARG A N 1
ATOM 660 C CA . ARG A 1 89 ? 14.792 -9.387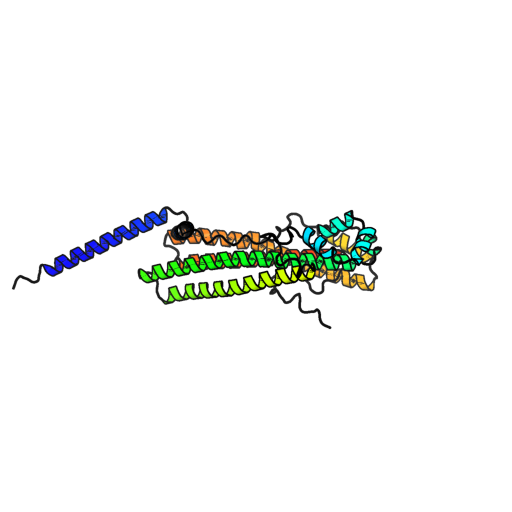 -29.197 1.00 93.56 89 ARG A CA 1
ATOM 661 C C . ARG A 1 89 ? 15.566 -9.357 -27.880 1.00 93.56 89 ARG A C 1
ATOM 663 O O . ARG A 1 89 ? 16.762 -9.631 -27.872 1.00 93.56 89 ARG A O 1
ATOM 670 N N . LEU A 1 90 ? 14.886 -9.032 -26.783 1.00 91.19 90 LEU A N 1
ATOM 671 C CA . LEU A 1 90 ? 15.462 -8.997 -25.442 1.00 91.19 90 LEU A CA 1
ATOM 672 C C . LEU A 1 90 ? 15.830 -10.407 -24.943 1.00 91.19 90 LEU A C 1
ATOM 674 O O . LEU A 1 90 ? 16.846 -10.569 -24.267 1.00 91.19 90 LEU A O 1
ATOM 678 N N . GLY A 1 91 ? 15.038 -11.413 -25.328 1.00 93.12 91 GLY A N 1
ATOM 679 C CA . GLY A 1 91 ? 15.149 -12.799 -24.878 1.00 93.12 91 GLY A CA 1
ATOM 680 C C . GLY A 1 91 ? 14.208 -13.096 -23.706 1.00 93.12 91 GLY A C 1
ATOM 681 O O . GLY A 1 91 ? 13.948 -12.229 -22.872 1.00 93.12 91 GLY A O 1
ATOM 682 N N . GLN A 1 92 ? 13.701 -14.333 -23.640 1.00 90.75 92 GLN A N 1
ATOM 683 C CA . GLN A 1 92 ? 12.728 -14.746 -22.614 1.00 90.75 92 GLN A CA 1
ATOM 684 C C . GLN A 1 92 ? 13.286 -14.621 -21.193 1.00 90.75 92 GLN A C 1
ATOM 686 O O . GLN A 1 92 ? 12.601 -14.109 -20.321 1.00 90.75 92 GLN A O 1
ATOM 691 N N . GLU A 1 93 ? 14.553 -14.980 -20.978 1.00 93.56 93 GLU A N 1
ATOM 692 C CA . GLU A 1 93 ? 15.195 -14.892 -19.661 1.00 93.56 93 GLU A CA 1
ATOM 693 C C . GLU A 1 93 ? 15.199 -13.460 -19.103 1.00 93.56 93 GLU A C 1
ATOM 695 O O . GLU A 1 93 ? 14.859 -13.230 -17.946 1.00 93.56 93 GLU A O 1
ATOM 700 N N . ASN A 1 94 ? 15.526 -12.475 -19.938 1.00 93.19 94 ASN A N 1
ATOM 701 C CA . ASN A 1 94 ? 15.505 -11.071 -19.540 1.00 93.19 94 ASN A CA 1
ATOM 702 C C . ASN A 1 94 ? 14.071 -10.565 -19.321 1.00 93.19 94 ASN A C 1
ATOM 704 O O . ASN A 1 94 ? 13.826 -9.814 -18.381 1.00 93.19 94 ASN A O 1
ATOM 708 N N . ALA A 1 95 ? 13.110 -11.000 -20.143 1.00 93.31 95 ALA A N 1
ATOM 709 C CA . ALA A 1 95 ? 11.698 -10.684 -19.925 1.00 93.31 95 ALA A CA 1
ATOM 710 C C . ALA A 1 95 ? 11.178 -11.270 -18.596 1.00 93.31 95 ALA A C 1
ATOM 712 O O . ALA A 1 95 ? 10.424 -10.606 -17.885 1.00 93.31 95 ALA A O 1
ATOM 713 N N . ASP A 1 96 ? 11.623 -12.471 -18.220 1.00 94.94 96 ASP A N 1
ATOM 714 C CA . ASP A 1 96 ? 11.288 -13.112 -16.947 1.00 94.94 96 ASP A CA 1
ATOM 715 C C . ASP A 1 96 ? 11.921 -12.386 -15.753 1.00 94.94 96 ASP A C 1
ATOM 717 O O . ASP A 1 96 ? 11.240 -12.139 -14.753 1.00 94.94 96 ASP A O 1
ATOM 721 N N . ARG A 1 97 ? 13.183 -11.952 -15.870 1.00 95.25 97 ARG A N 1
ATOM 722 C CA . ARG A 1 97 ? 13.836 -11.095 -14.864 1.00 95.25 97 ARG A CA 1
ATOM 723 C C . ARG A 1 97 ? 13.053 -9.797 -14.657 1.00 95.25 97 ARG A C 1
ATOM 725 O O . ARG A 1 97 ? 12.801 -9.398 -13.522 1.00 95.25 97 ARG A O 1
ATOM 732 N N . ILE A 1 98 ? 12.574 -9.173 -15.735 1.00 94.50 98 ILE A N 1
ATOM 733 C CA . ILE A 1 98 ? 11.759 -7.954 -15.629 1.00 94.50 98 ILE A CA 1
ATOM 734 C C . ILE A 1 98 ? 10.406 -8.245 -14.974 1.00 94.50 98 ILE A C 1
ATOM 736 O O . ILE A 1 98 ? 10.010 -7.546 -14.041 1.00 94.50 98 ILE A O 1
ATOM 740 N N . ALA A 1 99 ? 9.711 -9.301 -15.395 1.00 95.69 99 ALA A N 1
ATOM 741 C CA . ALA A 1 99 ? 8.421 -9.661 -14.812 1.00 95.69 99 ALA A CA 1
ATOM 742 C C . ALA A 1 99 ? 8.528 -9.944 -13.301 1.00 95.69 99 ALA A C 1
ATOM 744 O O . ALA A 1 99 ? 7.677 -9.518 -12.523 1.00 95.69 99 ALA A O 1
ATOM 745 N N . THR A 1 100 ? 9.602 -10.604 -12.869 1.00 95.31 100 THR A N 1
ATOM 746 C CA . THR A 1 100 ? 9.838 -10.957 -11.459 1.00 95.31 100 THR A CA 1
ATOM 747 C C . THR A 1 100 ? 10.409 -9.813 -10.610 1.00 95.31 100 THR A C 1
ATOM 749 O O . THR A 1 100 ? 10.386 -9.904 -9.384 1.00 95.31 100 THR A O 1
ATOM 752 N N . GLY A 1 101 ? 10.854 -8.704 -11.215 1.00 93.38 101 GLY A N 1
ATOM 753 C CA . GLY A 1 101 ? 11.452 -7.562 -10.505 1.00 93.38 101 GLY A CA 1
ATOM 754 C C . GLY A 1 101 ? 12.975 -7.635 -10.338 1.00 93.38 101 GLY A C 1
ATOM 755 O O . GLY A 1 101 ? 13.558 -6.791 -9.669 1.00 93.38 101 GLY A O 1
ATOM 756 N N . GLN A 1 102 ? 13.639 -8.604 -10.966 1.00 93.44 102 GLN A N 1
ATOM 757 C CA . GLN A 1 102 ? 15.096 -8.789 -10.956 1.00 93.44 102 GLN A CA 1
ATOM 758 C C . GLN A 1 102 ? 15.795 -7.887 -11.990 1.00 93.44 102 GLN A C 1
ATOM 760 O O . GLN A 1 102 ? 16.609 -8.339 -12.794 1.00 93.44 102 GLN A O 1
ATOM 765 N N . TRP A 1 103 ? 15.450 -6.596 -12.023 1.00 92.56 103 TRP A N 1
ATOM 766 C CA . TRP A 1 103 ? 15.876 -5.690 -13.105 1.00 92.56 103 TRP A CA 1
ATOM 767 C C . TRP A 1 103 ? 17.380 -5.413 -13.061 1.00 92.56 103 TRP A C 1
ATOM 769 O O . TRP A 1 103 ? 18.011 -5.259 -14.102 1.00 92.56 103 TRP A O 1
ATOM 779 N N . LEU A 1 104 ? 17.964 -5.450 -11.859 1.00 91.25 104 LEU A N 1
ATOM 780 C CA . LEU A 1 104 ? 19.406 -5.305 -11.634 1.00 91.25 104 LEU A CA 1
ATOM 781 C C . LEU A 1 104 ? 20.234 -6.449 -12.229 1.00 91.25 104 LEU A C 1
ATOM 783 O O . LEU A 1 104 ? 21.447 -6.337 -12.313 1.00 91.25 104 LEU A O 1
ATOM 787 N N . ASP A 1 105 ? 19.608 -7.568 -12.592 1.00 91.06 105 ASP A N 1
ATOM 788 C CA . ASP A 1 105 ? 20.320 -8.687 -13.202 1.00 91.06 105 ASP A CA 1
ATOM 789 C C . ASP A 1 105 ? 20.257 -8.621 -14.739 1.00 91.06 105 ASP A C 1
ATOM 791 O O . ASP A 1 105 ? 20.808 -9.483 -15.419 1.00 91.06 105 ASP A O 1
ATOM 795 N N . VAL A 1 106 ? 19.582 -7.633 -15.328 1.00 89.88 106 VAL A N 1
ATOM 796 C CA . VAL A 1 106 ? 19.476 -7.494 -16.785 1.00 89.88 106 VAL A CA 1
ATOM 797 C C . VAL A 1 106 ? 20.625 -6.608 -17.292 1.00 89.88 106 VAL A C 1
ATOM 799 O O . VAL A 1 106 ? 20.799 -5.491 -16.824 1.00 89.88 106 VAL A O 1
ATOM 802 N N . ASP A 1 107 ? 21.395 -7.076 -18.280 1.00 85.62 107 ASP A N 1
ATOM 803 C CA . ASP A 1 107 ? 22.557 -6.341 -18.820 1.00 85.62 107 ASP A CA 1
ATOM 804 C C . ASP A 1 107 ? 22.146 -5.044 -19.551 1.00 85.62 107 ASP A C 1
ATOM 806 O O . ASP A 1 107 ? 21.546 -5.086 -20.634 1.00 85.62 107 ASP A O 1
ATOM 810 N N . ALA A 1 108 ? 22.540 -3.891 -18.998 1.00 83.06 108 ALA A N 1
ATOM 811 C CA . ALA A 1 108 ? 22.234 -2.561 -19.528 1.00 83.06 108 ALA A CA 1
ATOM 812 C C . ALA A 1 108 ? 22.695 -2.355 -20.985 1.00 83.06 108 ALA A C 1
ATOM 814 O O . ALA A 1 108 ? 22.038 -1.664 -21.769 1.00 83.06 108 ALA A O 1
ATOM 815 N N . ARG A 1 109 ? 23.811 -2.969 -21.402 1.00 83.94 109 ARG A N 1
ATOM 816 C CA . ARG A 1 109 ? 24.338 -2.822 -22.773 1.00 83.94 109 ARG A CA 1
ATOM 817 C C . ARG A 1 109 ? 23.448 -3.510 -23.792 1.00 83.94 109 ARG A C 1
ATOM 819 O O . ARG A 1 109 ? 23.289 -3.011 -24.908 1.00 83.94 109 ARG A O 1
ATOM 826 N N . HIS A 1 110 ? 22.909 -4.671 -23.427 1.00 83.69 110 HIS A N 1
ATOM 827 C CA . HIS A 1 110 ? 22.008 -5.441 -24.279 1.00 83.69 110 HIS A CA 1
ATOM 828 C C . HIS A 1 110 ? 20.667 -4.725 -24.425 1.00 83.69 110 HIS A C 1
ATOM 830 O O . HIS A 1 110 ? 20.195 -4.526 -25.544 1.00 83.69 110 HIS A O 1
ATOM 836 N N . GLN A 1 111 ? 20.112 -4.235 -23.317 1.00 82.62 111 GLN A N 1
ATOM 837 C CA . GLN A 1 111 ? 18.842 -3.506 -23.291 1.00 82.62 111 GLN A CA 1
ATOM 838 C C . GLN A 1 111 ? 18.831 -2.278 -24.206 1.00 82.62 111 GLN A C 1
ATOM 840 O O . GLN A 1 111 ? 17.919 -2.122 -25.012 1.00 82.62 111 GLN A O 1
ATOM 845 N N . ARG A 1 112 ? 19.872 -1.431 -24.152 1.00 83.19 112 ARG A N 1
ATOM 846 C CA . ARG A 1 112 ? 19.928 -0.173 -24.925 1.00 83.19 112 ARG A CA 1
ATOM 847 C C . ARG A 1 112 ? 19.951 -0.383 -26.439 1.00 83.19 112 ARG A C 1
ATOM 849 O O . ARG A 1 112 ? 19.615 0.530 -27.189 1.00 83.19 112 ARG A O 1
ATOM 856 N N . ARG A 1 113 ? 20.330 -1.576 -26.909 1.00 86.31 113 ARG A N 1
ATOM 857 C CA . ARG A 1 113 ? 20.269 -1.937 -28.337 1.00 86.31 113 ARG A CA 1
ATOM 858 C C . ARG A 1 113 ? 18.869 -2.371 -28.773 1.00 86.31 113 ARG A C 1
ATOM 860 O O . ARG A 1 113 ? 18.586 -2.403 -29.971 1.00 86.31 113 ARG A O 1
ATOM 867 N N . VAL A 1 114 ? 17.993 -2.709 -27.830 1.00 90.12 114 VAL A N 1
ATOM 868 C CA . VAL A 1 114 ? 16.622 -3.135 -28.099 1.00 90.12 114 VAL A CA 1
ATOM 869 C C . VAL A 1 114 ? 15.701 -1.913 -28.073 1.00 90.12 114 VAL A C 1
ATOM 871 O O . VAL A 1 114 ? 15.225 -1.484 -27.029 1.00 90.12 114 VAL A O 1
ATOM 874 N N . GLY A 1 115 ? 15.411 -1.346 -29.248 1.00 87.81 115 GLY A N 1
ATOM 875 C CA . GLY A 1 115 ? 14.420 -0.265 -29.355 1.00 87.81 115 GLY A CA 1
ATOM 876 C C . GLY A 1 115 ? 13.035 -0.702 -28.854 1.00 87.81 115 GLY A C 1
ATOM 877 O O . GLY A 1 115 ? 12.584 -1.795 -29.213 1.00 87.81 115 GLY A O 1
ATOM 878 N N . GLY A 1 116 ? 12.374 0.150 -28.062 1.00 88.31 116 GLY A N 1
ATOM 879 C CA . GLY A 1 116 ? 11.093 -0.133 -27.392 1.00 88.31 116 GLY A CA 1
ATOM 880 C C . GLY A 1 116 ? 11.225 -0.736 -25.986 1.00 88.31 116 GLY A C 1
ATOM 881 O O . GLY A 1 116 ? 10.225 -1.125 -25.394 1.00 88.31 116 GLY A O 1
ATOM 882 N N . PHE A 1 117 ? 12.447 -0.841 -25.453 1.00 90.38 117 PHE A N 1
ATOM 883 C CA . PHE A 1 117 ? 12.685 -1.315 -24.088 1.00 90.38 117 PHE A CA 1
ATOM 884 C C . PHE A 1 117 ? 12.103 -0.381 -23.016 1.00 90.38 117 PHE A C 1
ATOM 886 O O . PHE A 1 117 ? 11.531 -0.869 -22.047 1.00 90.38 117 PHE A O 1
ATOM 893 N N . ASP A 1 118 ? 12.184 0.936 -23.222 1.00 89.31 118 ASP A N 1
ATOM 894 C CA . ASP A 1 118 ? 11.651 1.922 -22.273 1.00 89.31 118 ASP A CA 1
ATOM 895 C C . ASP A 1 118 ? 10.130 1.742 -22.095 1.00 89.31 118 ASP A C 1
ATOM 897 O O . ASP A 1 118 ? 9.662 1.573 -20.977 1.00 89.31 118 ASP A O 1
ATOM 901 N N . GLU A 1 119 ? 9.376 1.595 -23.193 1.00 92.12 119 GLU A N 1
ATOM 902 C CA . GLU A 1 119 ? 7.927 1.319 -23.157 1.00 92.12 119 GLU A CA 1
ATOM 903 C C . GLU A 1 119 ? 7.596 -0.005 -22.441 1.00 92.12 119 GLU A C 1
ATOM 905 O O . GLU A 1 119 ? 6.603 -0.106 -21.719 1.00 92.12 119 GLU A O 1
ATOM 910 N N . LEU A 1 120 ? 8.438 -1.033 -22.605 1.00 94.56 120 LEU A N 1
ATOM 911 C CA . LEU A 1 120 ? 8.269 -2.310 -21.908 1.00 94.56 120 LEU A CA 1
ATOM 912 C C . LEU A 1 120 ? 8.380 -2.142 -20.388 1.00 94.56 120 LEU A C 1
ATOM 914 O O . LEU A 1 120 ? 7.601 -2.756 -19.647 1.00 94.56 120 LEU A O 1
ATOM 918 N N . LEU A 1 121 ? 9.349 -1.340 -19.940 1.00 93.69 121 LEU A N 1
ATOM 919 C CA . LEU A 1 121 ? 9.543 -1.025 -18.530 1.00 93.69 121 LEU A CA 1
ATOM 920 C C . LEU A 1 121 ? 8.443 -0.115 -18.003 1.00 93.69 121 LEU A C 1
ATOM 922 O O . LEU A 1 121 ? 7.933 -0.404 -16.928 1.00 93.69 121 LEU A O 1
ATOM 926 N N . ASP A 1 122 ? 8.020 0.899 -18.753 1.00 94.44 122 ASP A N 1
ATOM 927 C CA . ASP A 1 122 ? 6.946 1.812 -18.349 1.00 94.44 122 ASP A CA 1
ATOM 928 C C . ASP A 1 122 ? 5.653 1.037 -18.058 1.00 94.44 122 ASP A C 1
ATOM 930 O O . ASP A 1 122 ? 5.084 1.144 -16.970 1.00 94.44 122 ASP A O 1
ATOM 934 N N . VAL A 1 123 ? 5.255 0.131 -18.964 1.00 96.50 123 VAL A N 1
ATOM 935 C CA . VAL A 1 123 ? 4.094 -0.750 -18.743 1.00 96.50 123 VAL A CA 1
ATOM 936 C C . VAL A 1 123 ? 4.295 -1.644 -17.513 1.00 96.50 123 VAL A C 1
ATOM 938 O O . VAL A 1 123 ? 3.343 -1.898 -16.772 1.00 96.50 123 VAL A O 1
ATOM 941 N N . ALA A 1 124 ? 5.518 -2.119 -17.258 1.00 96.75 124 ALA A N 1
ATOM 942 C CA . ALA A 1 124 ? 5.815 -2.927 -16.076 1.00 96.75 124 ALA A CA 1
ATOM 943 C C . ALA A 1 124 ? 5.757 -2.106 -14.773 1.00 96.75 124 ALA A C 1
ATOM 945 O O . ALA A 1 124 ? 5.192 -2.585 -13.787 1.00 96.75 124 ALA A O 1
ATOM 946 N N . VAL A 1 125 ? 6.297 -0.882 -14.759 1.00 96.75 125 VAL A N 1
ATOM 947 C CA . VAL A 1 125 ? 6.240 0.066 -13.633 1.00 96.75 125 VAL A CA 1
ATOM 948 C C . VAL A 1 125 ? 4.787 0.380 -13.296 1.00 96.75 125 VAL A C 1
ATOM 950 O O . VAL A 1 125 ? 4.368 0.189 -12.149 1.00 96.75 125 VAL A O 1
ATOM 953 N N . ASP A 1 126 ? 4.005 0.794 -14.294 1.00 96.88 126 ASP A N 1
ATOM 954 C CA . ASP A 1 126 ? 2.602 1.164 -14.124 1.00 96.88 126 ASP A CA 1
ATOM 955 C C . ASP A 1 126 ? 1.781 -0.017 -13.600 1.00 96.88 126 ASP A C 1
ATOM 957 O O . ASP A 1 126 ? 1.016 0.120 -12.640 1.00 96.88 126 ASP A O 1
ATOM 961 N N . ALA A 1 127 ? 1.989 -1.210 -14.165 1.00 97.88 127 ALA A N 1
ATOM 962 C CA . ALA A 1 127 ? 1.318 -2.429 -13.728 1.00 97.88 127 ALA A CA 1
ATOM 963 C C . ALA A 1 127 ? 1.654 -2.795 -12.274 1.00 97.88 127 ALA A C 1
ATOM 965 O O . ALA A 1 127 ? 0.747 -3.100 -11.491 1.00 97.88 127 ALA A O 1
ATOM 966 N N . ARG A 1 128 ? 2.939 -2.738 -11.887 1.00 98.00 128 ARG A N 1
ATOM 967 C CA . ARG A 1 128 ? 3.383 -3.013 -10.509 1.00 98.00 128 ARG A CA 1
ATOM 968 C C . ARG A 1 128 ? 2.755 -2.031 -9.527 1.00 98.00 128 ARG A C 1
ATOM 970 O O . ARG A 1 128 ? 2.165 -2.460 -8.534 1.00 98.00 128 ARG A O 1
ATOM 977 N N . LYS A 1 129 ? 2.827 -0.727 -9.810 1.00 97.31 129 LYS A N 1
ATOM 978 C CA . LYS A 1 129 ? 2.274 0.312 -8.929 1.00 97.31 129 LYS A CA 1
ATOM 979 C C . LYS A 1 129 ? 0.749 0.231 -8.824 1.00 97.31 129 LYS A C 1
ATOM 981 O O . LYS A 1 129 ? 0.208 0.322 -7.721 1.00 97.31 129 LYS A O 1
ATOM 986 N N . ALA A 1 130 ? 0.043 -0.001 -9.931 1.00 98.00 130 ALA A N 1
ATOM 987 C CA . ALA A 1 130 ? -1.412 -0.162 -9.921 1.00 98.00 130 ALA A CA 1
ATOM 988 C C . ALA A 1 130 ? -1.853 -1.393 -9.112 1.00 98.00 130 ALA A C 1
ATOM 990 O O . ALA A 1 130 ? -2.806 -1.317 -8.335 1.00 98.00 130 ALA A O 1
ATOM 991 N N . TRP A 1 131 ? -1.128 -2.508 -9.229 1.00 98.44 131 TRP A N 1
ATOM 992 C CA . TRP A 1 131 ? -1.387 -3.711 -8.437 1.00 98.44 131 TRP A CA 1
ATOM 993 C C . TRP A 1 131 ? -1.142 -3.502 -6.948 1.00 98.44 131 TRP A C 1
ATOM 995 O O . TRP A 1 131 ? -2.007 -3.820 -6.136 1.00 98.44 131 TRP A O 1
ATOM 1005 N N . LEU A 1 132 ? -0.011 -2.903 -6.582 1.00 98.25 132 LEU A N 1
ATOM 1006 C CA . LEU A 1 132 ? 0.317 -2.567 -5.195 1.00 98.25 132 LEU A CA 1
ATOM 1007 C C . LEU A 1 132 ? -0.730 -1.619 -4.583 1.00 98.25 132 LEU A C 1
ATOM 1009 O O . LEU A 1 132 ? -1.163 -1.841 -3.453 1.00 98.25 132 LEU A O 1
ATOM 1013 N N . SER A 1 133 ? -1.200 -0.614 -5.333 1.00 97.81 133 SER A N 1
ATOM 1014 C CA . SER A 1 133 ? -2.335 0.236 -4.936 1.00 97.81 133 SER A CA 1
ATOM 1015 C C . SER A 1 133 ? -3.599 -0.575 -4.662 1.00 97.81 133 SER A C 1
ATOM 1017 O O . SER A 1 133 ? -4.235 -0.381 -3.625 1.00 97.81 133 SER A O 1
ATOM 1019 N N . ALA A 1 134 ? -3.961 -1.486 -5.568 1.00 98.31 134 ALA A N 1
ATOM 1020 C CA . ALA A 1 134 ? -5.178 -2.282 -5.451 1.00 98.31 134 ALA A CA 1
ATOM 1021 C C . ALA A 1 134 ? -5.124 -3.272 -4.278 1.00 98.31 134 ALA A C 1
ATOM 1023 O O . ALA A 1 134 ? -6.075 -3.366 -3.500 1.00 98.31 134 ALA A O 1
ATOM 1024 N N . VAL A 1 135 ? -3.989 -3.950 -4.085 1.00 98.62 135 VAL A N 1
ATOM 1025 C CA . VAL A 1 135 ? -3.770 -4.857 -2.948 1.00 98.62 135 VAL A CA 1
ATOM 1026 C C . VAL A 1 135 ? -3.777 -4.086 -1.627 1.00 98.62 135 VAL A C 1
ATOM 1028 O O . VAL A 1 135 ? -4.448 -4.501 -0.682 1.00 98.62 135 VAL A O 1
ATOM 1031 N N . ALA A 1 136 ? -3.107 -2.930 -1.557 1.00 98.19 136 ALA A N 1
ATOM 1032 C CA . ALA A 1 136 ? -3.115 -2.079 -0.369 1.00 98.19 136 ALA A CA 1
ATOM 1033 C C . ALA A 1 136 ? -4.530 -1.593 -0.018 1.00 98.19 136 ALA A C 1
ATOM 1035 O O . ALA A 1 136 ? -4.928 -1.641 1.146 1.00 98.19 136 ALA A O 1
ATOM 1036 N N . ALA A 1 137 ? -5.313 -1.161 -1.012 1.00 97.69 137 ALA A N 1
ATOM 1037 C CA . ALA A 1 137 ? -6.680 -0.690 -0.803 1.00 97.69 137 ALA A CA 1
ATOM 1038 C C . ALA A 1 137 ? -7.631 -1.828 -0.391 1.00 97.69 137 ALA A C 1
ATOM 1040 O O . ALA A 1 137 ? -8.445 -1.641 0.517 1.00 97.69 137 ALA A O 1
ATOM 1041 N N . LYS A 1 138 ? -7.487 -3.026 -0.979 1.00 97.56 138 LYS A N 1
ATOM 1042 C CA . LYS A 1 138 ? -8.208 -4.237 -0.553 1.00 97.56 138 LYS A CA 1
ATOM 1043 C C . LYS A 1 138 ? -7.875 -4.597 0.898 1.00 97.56 138 LYS A C 1
ATOM 1045 O O . LYS A 1 138 ? -8.779 -4.821 1.704 1.00 97.56 138 LYS A O 1
ATOM 1050 N N . GLN A 1 139 ? -6.591 -4.595 1.254 1.00 97.50 139 GLN A N 1
ATOM 1051 C CA . GLN A 1 139 ? -6.147 -4.856 2.621 1.00 97.50 139 GLN A CA 1
ATOM 1052 C C . GLN A 1 139 ? -6.690 -3.799 3.597 1.00 97.50 139 GLN A C 1
ATOM 1054 O O . GLN A 1 139 ? -7.202 -4.153 4.656 1.00 97.50 139 GLN A O 1
ATOM 1059 N N . ALA A 1 140 ? -6.642 -2.512 3.239 1.00 95.62 140 ALA A N 1
ATOM 1060 C CA . ALA A 1 140 ? -7.169 -1.420 4.058 1.00 95.62 140 ALA A CA 1
ATOM 1061 C C . ALA A 1 140 ? -8.689 -1.517 4.273 1.00 95.62 140 ALA A C 1
ATOM 1063 O O . ALA A 1 140 ? -9.154 -1.279 5.387 1.00 95.62 140 ALA A O 1
ATOM 1064 N N . LEU A 1 141 ? -9.458 -1.911 3.250 1.00 97.06 141 LEU A N 1
ATOM 1065 C CA . LEU A 1 141 ? -10.896 -2.164 3.369 1.00 97.06 141 LEU A CA 1
ATOM 1066 C C . LEU A 1 141 ? -11.192 -3.253 4.406 1.00 97.06 141 LEU A C 1
ATOM 1068 O O . LEU A 1 141 ? -12.051 -3.050 5.262 1.00 97.06 141 LEU A O 1
ATOM 1072 N N . ARG A 1 142 ? -10.453 -4.368 4.379 1.00 95.31 142 ARG A N 1
ATOM 1073 C CA . ARG A 1 142 ? -10.608 -5.439 5.374 1.00 95.31 142 ARG A CA 1
ATOM 1074 C C . ARG A 1 142 ? -10.345 -4.936 6.793 1.00 95.31 142 ARG A C 1
ATOM 1076 O O . ARG A 1 142 ? -11.158 -5.147 7.686 1.00 95.31 142 ARG A O 1
ATOM 1083 N N . LEU A 1 143 ? -9.250 -4.202 6.993 1.00 92.88 143 LEU A N 1
ATOM 1084 C CA . LEU A 1 143 ? -8.932 -3.605 8.297 1.00 92.88 143 LEU A CA 1
ATOM 1085 C C . LEU A 1 143 ? -10.006 -2.613 8.761 1.00 92.88 143 LEU A C 1
ATOM 1087 O O . LEU A 1 143 ? -10.276 -2.491 9.953 1.00 92.88 143 LEU A O 1
ATOM 1091 N N . GLN A 1 144 ? -10.633 -1.904 7.824 1.00 94.12 144 GLN A N 1
ATOM 1092 C CA . GLN A 1 144 ? -11.709 -0.971 8.123 1.00 94.12 144 GLN A CA 1
ATOM 1093 C C . GLN A 1 144 ? -13.012 -1.679 8.526 1.00 94.12 144 GLN A C 1
ATOM 1095 O O . GLN A 1 144 ? -13.734 -1.170 9.380 1.00 94.12 144 GLN A O 1
ATOM 1100 N N . GLN A 1 145 ? -13.299 -2.855 7.959 1.00 94.56 145 GLN A N 1
ATOM 1101 C CA . GLN A 1 145 ? -14.404 -3.712 8.405 1.00 94.56 145 GLN A CA 1
ATOM 1102 C C . GLN A 1 145 ? -14.167 -4.195 9.841 1.00 94.56 145 GLN A C 1
ATOM 1104 O O . GLN A 1 145 ? -15.024 -3.995 10.695 1.00 94.56 145 GLN A O 1
ATOM 1109 N N . GLU A 1 146 ? -12.967 -4.705 10.135 1.00 88.31 146 GLU A N 1
ATOM 1110 C CA . GLU A 1 146 ? -12.585 -5.137 11.489 1.00 88.31 146 GLU A CA 1
ATOM 1111 C C . GLU A 1 146 ? -12.701 -3.989 12.517 1.00 88.31 146 GLU A C 1
ATOM 1113 O O . GLU A 1 146 ? -13.171 -4.180 13.640 1.00 88.31 146 GLU A O 1
ATOM 1118 N N . SER A 1 147 ? -12.308 -2.774 12.120 1.00 88.62 147 SER A N 1
ATOM 1119 C CA . SER A 1 147 ? -12.427 -1.557 12.935 1.00 88.62 147 SER A CA 1
ATOM 1120 C C . SER A 1 147 ? -13.889 -1.157 13.187 1.00 88.62 147 SER A C 1
ATOM 1122 O O . SER A 1 147 ? -14.252 -0.778 14.305 1.00 88.62 147 SER A O 1
ATOM 1124 N N . LEU A 1 148 ? -14.759 -1.292 12.177 1.00 90.56 148 LEU A N 1
ATOM 1125 C CA . LEU A 1 148 ? -16.195 -1.054 12.325 1.00 90.56 148 LEU A CA 1
ATOM 1126 C C . LEU A 1 148 ? -16.838 -2.057 13.289 1.00 90.56 148 LEU A C 1
ATOM 1128 O O . LEU A 1 148 ? -17.613 -1.639 14.150 1.00 90.56 148 LEU A O 1
ATOM 1132 N N . ASP A 1 149 ? -16.508 -3.342 13.177 1.00 84.69 149 ASP A N 1
ATOM 1133 C CA . ASP A 1 149 ? -17.037 -4.386 14.061 1.00 84.69 149 ASP A CA 1
ATOM 1134 C C . ASP A 1 149 ? -16.653 -4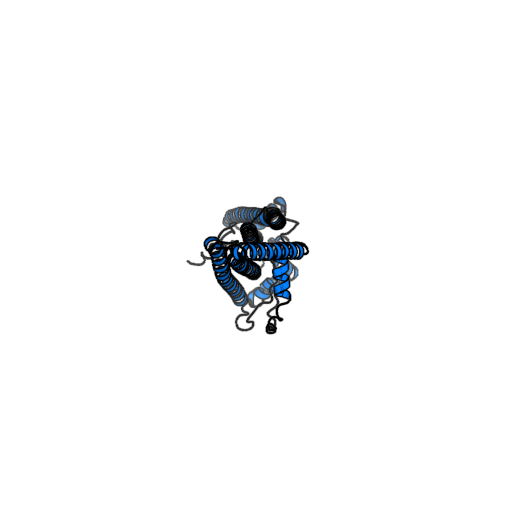.106 15.520 1.00 84.69 149 ASP A C 1
ATOM 1136 O O . ASP A 1 149 ? -17.495 -4.157 16.423 1.00 84.69 149 ASP A O 1
ATOM 1140 N N . ALA A 1 150 ? -15.400 -3.700 15.752 1.00 81.31 150 ALA A N 1
ATOM 1141 C CA . ALA A 1 150 ? -14.937 -3.277 17.069 1.00 81.31 150 ALA A CA 1
ATOM 1142 C C . ALA A 1 150 ? -15.721 -2.060 17.595 1.00 81.31 150 ALA A C 1
ATOM 1144 O O . ALA A 1 150 ? -16.141 -2.052 18.753 1.00 81.31 150 ALA A O 1
ATOM 1145 N N . ALA A 1 151 ? -15.978 -1.050 16.757 1.00 86.00 151 ALA A N 1
ATOM 1146 C CA . ALA A 1 151 ? -16.750 0.130 17.148 1.00 86.00 151 ALA A CA 1
ATOM 1147 C C . ALA A 1 151 ? -18.241 -0.171 17.402 1.00 86.00 151 ALA A C 1
ATOM 1149 O O . ALA A 1 151 ? -18.868 0.452 18.264 1.00 86.00 151 ALA A O 1
ATOM 1150 N N . GLN A 1 152 ? -18.828 -1.137 16.694 1.00 87.56 152 GLN A N 1
ATOM 1151 C CA . GLN A 1 152 ? -20.195 -1.596 16.953 1.00 87.56 152 GLN A CA 1
ATOM 1152 C C . GLN A 1 152 ? -20.290 -2.307 18.304 1.00 87.56 152 GLN A C 1
ATOM 1154 O O . GLN A 1 152 ? -21.150 -1.952 19.113 1.00 87.56 152 GLN A O 1
ATOM 1159 N N . ALA A 1 153 ? -19.367 -3.234 18.580 1.00 82.06 153 ALA A N 1
ATOM 1160 C CA . ALA A 1 153 ? -19.275 -3.924 19.865 1.00 82.06 153 ALA A CA 1
ATOM 1161 C C . ALA A 1 153 ? -19.077 -2.932 21.025 1.00 82.06 153 ALA A C 1
ATOM 1163 O O . ALA A 1 153 ? -19.752 -3.018 22.050 1.00 82.06 153 ALA A O 1
ATOM 1164 N N . ALA A 1 154 ? -18.215 -1.933 20.824 1.00 81.75 154 ALA A N 1
ATOM 1165 C CA . ALA A 1 154 ? -18.003 -0.829 21.752 1.00 81.75 154 ALA A CA 1
ATOM 1166 C C . ALA A 1 154 ? -19.294 -0.061 22.066 1.00 81.75 154 ALA A C 1
ATOM 1168 O O . ALA A 1 154 ? -19.586 0.242 23.223 1.00 81.75 154 ALA A O 1
ATOM 1169 N N . THR A 1 155 ? -20.074 0.250 21.026 1.00 87.25 155 THR A N 1
ATOM 1170 C CA . THR A 1 155 ? -21.328 1.007 21.149 1.00 87.25 155 THR A CA 1
ATOM 1171 C C . THR A 1 155 ? -22.389 0.212 21.879 1.00 87.25 155 THR A C 1
ATOM 1173 O O . THR A 1 155 ? -23.108 0.771 22.705 1.00 87.25 155 THR A O 1
ATOM 1176 N N . GLU A 1 156 ? -22.478 -1.084 21.605 1.00 86.19 156 GLU A N 1
ATOM 1177 C CA . GLU A 1 156 ? -23.418 -1.961 22.289 1.00 86.19 156 GLU A CA 1
ATOM 1178 C C . GLU A 1 156 ? -23.069 -2.122 23.771 1.00 86.19 156 GLU A C 1
ATOM 1180 O O . GLU A 1 156 ? -23.931 -1.937 24.633 1.00 86.19 156 GLU A O 1
ATOM 1185 N N . LEU A 1 157 ? -21.792 -2.358 24.087 1.00 82.69 157 LEU A N 1
ATOM 1186 C CA . LEU A 1 157 ? -21.317 -2.373 25.468 1.00 82.69 157 LEU A CA 1
ATOM 1187 C C . LEU A 1 157 ? -21.645 -1.054 26.174 1.00 82.69 157 LEU A C 1
ATOM 1189 O O . LE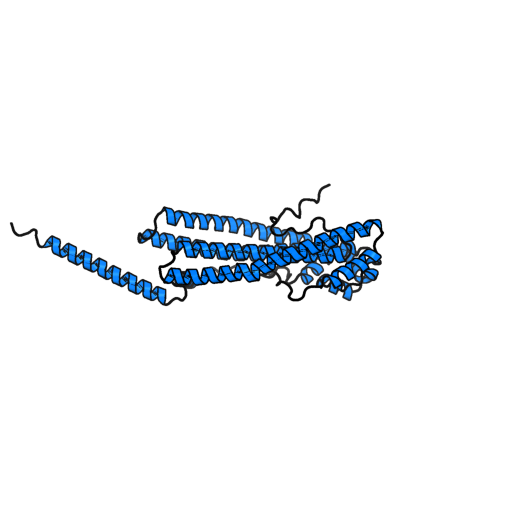U A 1 157 ? -22.145 -1.061 27.298 1.00 82.69 157 LEU A O 1
ATOM 1193 N N . GLY A 1 158 ? -21.442 0.073 25.495 1.00 83.94 158 GLY A N 1
ATOM 1194 C CA . GLY A 1 158 ? -21.775 1.377 26.041 1.00 83.94 158 GLY A CA 1
ATOM 1195 C C . GLY A 1 158 ? -23.246 1.554 26.386 1.00 83.94 158 GLY A C 1
ATOM 1196 O O . GLY A 1 158 ? -23.566 1.988 27.494 1.00 83.94 158 GLY A O 1
ATOM 1197 N N . ARG A 1 159 ? -24.153 1.124 25.502 1.00 87.88 159 ARG A N 1
ATOM 1198 C CA . ARG A 1 159 ? -25.600 1.145 25.775 1.00 87.88 159 ARG A CA 1
ATOM 1199 C C . ARG A 1 159 ? -25.958 0.306 26.994 1.00 87.88 159 ARG A C 1
ATOM 1201 O O . ARG A 1 159 ? -26.746 0.752 27.830 1.00 87.88 159 ARG A O 1
ATOM 1208 N N . ARG A 1 160 ? -25.363 -0.885 27.126 1.00 87.00 160 ARG A N 1
ATOM 1209 C CA . ARG A 1 160 ? -25.560 -1.754 28.296 1.00 87.00 160 ARG A CA 1
ATOM 1210 C C . ARG A 1 160 ? -25.044 -1.082 29.573 1.00 87.00 160 ARG A C 1
ATOM 1212 O O . ARG A 1 160 ? -25.741 -1.103 30.584 1.00 87.00 160 ARG A O 1
ATOM 1219 N N . MET A 1 161 ? -23.894 -0.410 29.510 1.00 82.69 161 MET A N 1
ATOM 1220 C CA . MET A 1 161 ? -23.307 0.319 30.642 1.00 82.69 161 MET A CA 1
ATOM 1221 C C . MET A 1 161 ? -24.125 1.548 31.061 1.00 82.69 161 MET A C 1
ATOM 1223 O O . MET A 1 161 ? -24.249 1.811 32.256 1.00 82.69 161 MET A O 1
ATOM 1227 N N . VAL A 1 162 ? -24.736 2.270 30.115 1.00 87.88 162 VAL A N 1
ATOM 1228 C CA . VAL A 1 162 ? -25.694 3.348 30.422 1.00 87.88 162 VAL A CA 1
ATOM 1229 C C . VAL A 1 162 ? -26.938 2.781 31.104 1.00 87.88 162 VAL A C 1
ATOM 1231 O O . VAL A 1 162 ? -27.393 3.335 32.102 1.00 87.88 162 VAL A O 1
ATOM 1234 N N . LYS A 1 163 ? -27.471 1.652 30.613 1.00 88.69 163 LYS A N 1
ATOM 1235 C CA . LYS A 1 163 ? -28.672 1.010 31.175 1.00 88.69 163 LYS A CA 1
ATOM 1236 C C . LYS A 1 163 ? -28.498 0.615 32.644 1.00 88.69 163 LYS A C 1
ATOM 1238 O O . LYS A 1 163 ? -29.445 0.743 33.413 1.00 88.69 163 LYS A O 1
ATOM 1243 N N . VAL A 1 164 ? -27.310 0.150 33.030 1.00 87.75 164 VAL A N 1
ATOM 1244 C CA . VAL A 1 164 ? -26.992 -0.207 34.426 1.00 87.75 164 VAL A CA 1
ATOM 1245 C C . VAL A 1 164 ? -26.485 0.980 35.258 1.00 87.75 164 VAL A C 1
ATOM 1247 O O . VAL A 1 164 ? -26.116 0.798 36.411 1.00 87.75 164 VAL A O 1
ATOM 1250 N N . GLY A 1 165 ? -26.467 2.196 34.696 1.00 85.06 165 GLY A N 1
ATOM 1251 C CA . GLY A 1 165 ? -26.091 3.429 35.398 1.00 85.06 165 GLY A CA 1
ATOM 1252 C C . GLY A 1 165 ? -24.585 3.679 35.532 1.00 85.06 165 GLY A C 1
ATOM 1253 O O . GLY A 1 165 ? -24.191 4.684 36.117 1.00 85.06 165 GLY A O 1
ATOM 1254 N N . ASN A 1 166 ? -23.737 2.816 34.965 1.00 82.62 166 ASN A N 1
ATOM 1255 C CA . ASN A 1 166 ? -22.280 2.949 35.050 1.00 82.62 166 ASN A CA 1
ATOM 1256 C C . ASN A 1 166 ? -21.723 4.003 34.085 1.00 82.62 166 ASN A C 1
ATOM 1258 O O . ASN A 1 166 ? -20.640 4.536 34.329 1.00 82.62 166 ASN A O 1
ATOM 1262 N N . TRP A 1 167 ? -22.428 4.294 32.985 1.00 82.81 167 TRP A N 1
ATOM 1263 C CA . TRP A 1 167 ? -22.031 5.303 31.999 1.00 82.81 167 TRP A CA 1
ATOM 1264 C C . TRP A 1 167 ? -23.034 6.449 31.878 1.00 82.81 167 TRP A C 1
ATOM 1266 O O . TRP A 1 167 ? -24.248 6.265 31.911 1.00 82.81 167 TRP A O 1
ATOM 1276 N N . SER A 1 168 ? -22.492 7.642 31.649 1.00 91.25 168 SER A N 1
ATOM 1277 C CA . SER A 1 168 ? -23.237 8.851 31.298 1.00 91.25 168 SER A CA 1
ATOM 1278 C C . SER A 1 168 ? -23.577 8.916 29.803 1.00 91.25 168 SER A C 1
ATOM 1280 O O . SER A 1 168 ? -22.915 8.302 28.962 1.00 91.25 168 SER A O 1
ATOM 1282 N N . ALA A 1 169 ? -24.556 9.755 29.446 1.00 90.31 169 ALA A N 1
ATOM 1283 C CA . ALA A 1 169 ? -24.867 10.071 28.048 1.00 90.31 169 ALA A CA 1
ATOM 1284 C C . ALA A 1 169 ? -23.673 10.700 27.299 1.00 90.31 169 ALA A C 1
ATOM 1286 O O . ALA A 1 169 ? -23.481 10.433 26.114 1.00 90.31 169 ALA A O 1
ATOM 1287 N N . TYR A 1 170 ? -22.838 11.486 27.994 1.00 91.44 170 TYR A N 1
ATOM 1288 C CA . TYR A 1 170 ? -21.602 12.042 27.430 1.00 91.44 170 TYR A CA 1
ATOM 1289 C C . TYR A 1 170 ? -20.643 10.939 26.984 1.00 91.44 170 TYR A C 1
ATOM 1291 O O . TYR A 1 170 ? -20.131 10.979 25.867 1.00 91.44 170 TYR A O 1
ATOM 1299 N N . GLN A 1 171 ? -20.427 9.943 27.848 1.00 88.06 171 GLN A N 1
ATOM 1300 C CA . GLN A 1 171 ? -19.618 8.782 27.508 1.00 88.06 171 GLN A CA 1
ATOM 1301 C C . GLN A 1 171 ? -20.219 8.100 26.285 1.00 88.06 171 GLN A C 1
ATOM 1303 O O . GLN A 1 171 ? -19.569 8.091 25.251 1.00 88.06 171 GLN A O 1
ATOM 1308 N N . GLN A 1 172 ? -21.473 7.646 26.333 1.00 89.38 172 GLN A N 1
ATOM 1309 C CA . GLN A 1 172 ? -22.116 6.980 25.193 1.00 89.38 172 GLN A CA 1
ATOM 1310 C C . GLN A 1 172 ? -21.948 7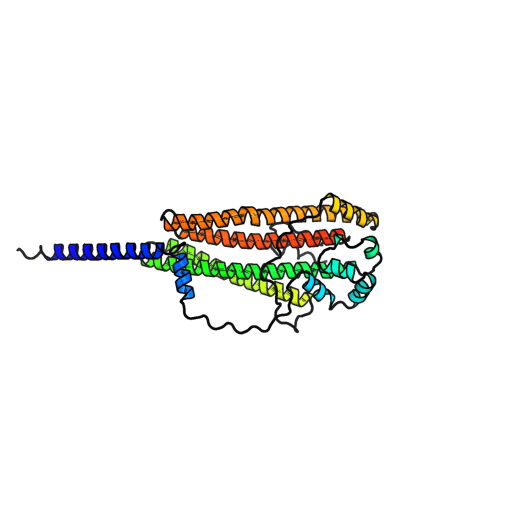.736 23.862 1.00 89.38 172 GLN A C 1
ATOM 1312 O O . GLN A 1 172 ? -21.561 7.139 22.855 1.00 89.38 172 GLN A O 1
ATOM 1317 N N . SER A 1 173 ? -22.144 9.058 23.874 1.00 92.50 173 SER A N 1
ATOM 1318 C CA . SER A 1 173 ? -21.999 9.908 22.690 1.00 92.50 173 SER A CA 1
ATOM 1319 C C . SER A 1 173 ? -20.602 9.838 22.050 1.00 92.50 173 SER A C 1
ATOM 1321 O O . SER A 1 173 ? -20.494 9.874 20.825 1.00 92.50 173 SER A O 1
ATOM 1323 N N . ARG A 1 174 ? -19.523 9.664 22.828 1.00 89.25 174 ARG A N 1
ATOM 1324 C CA . ARG A 1 174 ? -18.155 9.549 22.283 1.00 89.25 174 ARG A CA 1
ATOM 1325 C C . ARG A 1 174 ? -17.933 8.278 21.461 1.00 89.25 174 ARG A C 1
ATOM 1327 O O . ARG A 1 174 ? -17.219 8.321 20.463 1.00 89.25 174 ARG A O 1
ATOM 1334 N N . VAL A 1 175 ? -18.528 7.155 21.855 1.00 87.94 175 VAL A N 1
ATOM 1335 C CA . VAL A 1 175 ? -18.406 5.877 21.129 1.00 87.94 175 VAL A CA 1
ATOM 1336 C C . VAL A 1 175 ? -19.338 5.895 19.932 1.00 87.94 175 VAL A C 1
ATOM 1338 O O . VAL A 1 175 ? -18.948 5.419 18.874 1.00 87.94 175 VAL A O 1
ATOM 1341 N N . GLU A 1 176 ? -20.518 6.504 20.049 1.00 91.81 176 GLU A N 1
ATOM 1342 C CA . GLU A 1 176 ? -21.391 6.719 18.894 1.00 91.81 176 GLU A CA 1
ATOM 1343 C C . GLU A 1 176 ? -20.722 7.597 17.830 1.00 91.81 176 GLU A C 1
ATOM 1345 O O . GLU A 1 176 ? -20.810 7.289 16.639 1.00 91.81 176 GLU A O 1
ATOM 1350 N N . LEU A 1 177 ? -19.987 8.635 18.247 1.00 92.88 177 LEU A N 1
ATOM 1351 C CA . LEU A 1 177 ? -19.152 9.428 17.347 1.00 92.88 177 LEU A CA 1
ATOM 1352 C C . LEU A 1 177 ? -18.075 8.561 16.677 1.00 92.88 177 LEU A C 1
ATOM 1354 O O . LEU A 1 177 ? -17.924 8.622 15.458 1.00 92.88 177 LEU A O 1
ATOM 1358 N N . GLY A 1 178 ? -17.379 7.718 17.447 1.00 88.38 178 GLY A N 1
ATOM 1359 C CA . GLY A 1 178 ? -16.414 6.750 16.916 1.00 88.38 178 GLY A CA 1
ATOM 1360 C C . GLY A 1 178 ? -17.038 5.801 15.887 1.00 88.38 178 GLY A C 1
ATOM 1361 O O . GLY A 1 178 ? -16.522 5.661 14.785 1.00 88.38 178 GLY A O 1
ATOM 1362 N N . LEU A 1 179 ? -18.201 5.220 16.187 1.00 91.56 179 LEU A N 1
ATOM 1363 C CA . LEU A 1 179 ? -18.944 4.362 15.263 1.00 91.56 179 LEU A CA 1
ATOM 1364 C C . LEU A 1 179 ? -19.329 5.099 13.972 1.00 91.56 179 LEU A C 1
ATOM 1366 O O . LEU A 1 179 ? -19.236 4.528 12.886 1.00 91.56 179 LEU A O 1
ATOM 1370 N N . SER A 1 180 ? -19.764 6.356 14.068 1.00 96.00 180 SER A N 1
ATOM 1371 C CA . SER A 1 180 ? -20.079 7.183 12.896 1.00 96.00 180 SER A CA 1
ATOM 1372 C C . SER A 1 180 ? -18.841 7.439 12.023 1.00 96.00 180 SER A C 1
ATOM 1374 O O . SER A 1 180 ? -18.907 7.332 10.792 1.00 96.00 180 SER A O 1
ATOM 1376 N N . ALA A 1 181 ? -17.690 7.700 12.652 1.00 92.88 181 ALA A N 1
ATOM 1377 C CA . ALA A 1 181 ? -16.416 7.860 11.960 1.00 92.88 181 ALA A CA 1
ATOM 1378 C C . ALA A 1 181 ? -15.996 6.569 11.236 1.00 92.88 181 ALA A C 1
ATOM 1380 O O . ALA A 1 181 ? -15.697 6.616 10.044 1.00 92.88 181 ALA A O 1
ATOM 1381 N N . GLU A 1 182 ? -16.069 5.407 11.896 1.00 91.81 182 GLU A N 1
ATOM 1382 C CA . GLU A 1 182 ? -15.718 4.115 11.284 1.00 91.81 182 GLU A CA 1
ATOM 1383 C C . GLU A 1 182 ? -16.661 3.729 10.131 1.00 91.81 182 GLU A C 1
ATOM 1385 O O . GLU A 1 182 ? -16.214 3.178 9.124 1.00 91.81 182 GLU A O 1
ATOM 1390 N N . LYS A 1 183 ? -17.958 4.064 10.224 1.00 96.50 183 LYS A N 1
ATOM 1391 C CA . LYS A 1 183 ? -18.912 3.900 9.110 1.00 96.50 183 LYS A CA 1
ATOM 1392 C C . LYS A 1 183 ? -18.519 4.750 7.904 1.00 96.50 183 LYS A C 1
ATOM 1394 O O . LYS A 1 183 ? -18.538 4.263 6.775 1.00 96.50 183 LYS A O 1
ATOM 1399 N N . THR A 1 184 ? -18.155 6.007 8.141 1.00 97.25 184 THR A N 1
ATOM 1400 C CA . THR A 1 184 ? -17.724 6.929 7.081 1.00 97.25 184 THR A CA 1
ATOM 1401 C C . THR A 1 184 ? -16.425 6.446 6.437 1.00 97.25 184 THR A C 1
ATOM 1403 O O . THR A 1 184 ? -16.336 6.356 5.212 1.00 97.25 184 THR A O 1
ATOM 1406 N N . ALA A 1 185 ? -15.450 6.050 7.254 1.00 93.75 185 ALA A N 1
ATOM 1407 C CA . ALA A 1 185 ? -14.184 5.501 6.791 1.00 93.75 185 ALA A CA 1
ATOM 1408 C C . ALA A 1 185 ? -14.371 4.185 6.014 1.00 93.75 185 ALA A C 1
ATOM 1410 O O . ALA A 1 185 ? -13.684 3.971 5.019 1.00 93.75 185 ALA A O 1
ATOM 1411 N N . LEU A 1 186 ? -15.340 3.333 6.378 1.00 96.25 186 LEU A N 1
ATOM 1412 C CA . LEU A 1 186 ? -15.672 2.135 5.598 1.00 96.25 186 LEU A CA 1
ATOM 1413 C C . LEU A 1 186 ? -16.199 2.473 4.201 1.00 96.25 186 LEU A C 1
ATOM 1415 O O . LEU A 1 186 ? -15.799 1.834 3.228 1.00 96.25 186 LEU A O 1
ATOM 1419 N N . LEU A 1 187 ? -17.073 3.475 4.082 1.00 97.44 187 LEU A N 1
ATOM 1420 C CA . LEU A 1 187 ? -17.557 3.929 2.776 1.00 97.44 187 LEU A CA 1
ATOM 1421 C C . LEU A 1 187 ? -16.402 4.446 1.911 1.00 97.44 187 LEU A C 1
ATOM 1423 O O . LEU A 1 187 ? -16.298 4.069 0.744 1.00 97.44 187 LEU A O 1
ATOM 1427 N N . GLN A 1 188 ? -15.503 5.241 2.495 1.00 96.44 188 GLN A N 1
ATOM 1428 C CA . GLN A 1 188 ? -14.309 5.742 1.811 1.00 96.44 188 GLN A CA 1
ATOM 1429 C C . GLN A 1 188 ? -13.379 4.602 1.377 1.00 96.44 188 GLN A C 1
ATOM 1431 O O . GLN A 1 188 ? -12.979 4.551 0.216 1.00 96.44 188 GLN A O 1
ATOM 1436 N N . ALA A 1 189 ? -13.086 3.652 2.268 1.00 96.38 189 ALA A N 1
ATOM 1437 C CA . ALA A 1 189 ? -12.237 2.502 1.970 1.00 96.38 189 ALA A CA 1
ATOM 1438 C C . ALA A 1 189 ? -12.836 1.610 0.873 1.00 96.38 189 ALA A C 1
ATOM 1440 O O . ALA A 1 189 ? -12.113 1.135 -0.002 1.00 96.38 189 ALA A O 1
ATOM 1441 N N . ARG A 1 190 ? -14.162 1.420 0.870 1.00 97.62 190 ARG A N 1
ATOM 1442 C CA . ARG A 1 190 ? -14.860 0.639 -0.160 1.00 97.62 190 ARG A CA 1
ATOM 1443 C C . ARG A 1 190 ? -14.772 1.315 -1.529 1.00 97.62 190 ARG A C 1
ATOM 1445 O O . ARG A 1 190 ? -14.503 0.637 -2.517 1.00 97.62 190 ARG A O 1
ATOM 1452 N N . VAL A 1 191 ? -14.961 2.636 -1.589 1.00 97.69 191 VAL A N 1
ATOM 1453 C CA . VAL A 1 191 ? -14.792 3.408 -2.830 1.00 97.69 191 VAL A CA 1
ATOM 1454 C C . VAL A 1 191 ? -13.337 3.367 -3.301 1.00 97.69 191 VAL A C 1
ATOM 1456 O O . VAL A 1 191 ? -13.107 3.104 -4.477 1.00 97.69 191 VAL A O 1
ATOM 1459 N N . ALA A 1 192 ? -12.362 3.555 -2.408 1.00 96.25 192 ALA A N 1
ATOM 1460 C CA . ALA A 1 192 ? -10.940 3.510 -2.749 1.00 96.25 192 ALA A CA 1
ATOM 1461 C C . ALA A 1 192 ? -10.516 2.137 -3.305 1.00 96.25 192 ALA A C 1
ATOM 1463 O O . ALA A 1 192 ? -9.861 2.069 -4.346 1.00 96.25 192 ALA A O 1
ATOM 1464 N N . ALA A 1 193 ? -10.944 1.043 -2.665 1.00 97.00 193 ALA A N 1
ATOM 1465 C CA . ALA A 1 193 ? -10.700 -0.314 -3.151 1.00 97.00 193 ALA A CA 1
ATOM 1466 C C . ALA A 1 193 ? -11.319 -0.529 -4.539 1.00 97.00 193 ALA A C 1
ATOM 1468 O O . ALA A 1 193 ? -10.605 -0.897 -5.471 1.00 97.00 193 ALA A O 1
ATOM 1469 N N . ALA A 1 194 ? -12.599 -0.187 -4.718 1.00 95.81 194 ALA A N 1
ATOM 1470 C CA . ALA A 1 194 ? -13.266 -0.302 -6.013 1.00 95.81 194 ALA A CA 1
ATOM 1471 C C . ALA A 1 194 ? -12.581 0.540 -7.106 1.00 95.81 194 ALA A C 1
ATOM 1473 O O . ALA A 1 194 ? -12.382 0.066 -8.220 1.00 95.81 194 ALA A O 1
ATOM 1474 N N . GLN A 1 195 ? -12.179 1.777 -6.804 1.00 96.75 195 GLN A N 1
ATOM 1475 C CA . GLN A 1 195 ? -11.490 2.649 -7.759 1.00 96.75 195 GLN A CA 1
ATOM 1476 C C . GLN A 1 195 ? -10.124 2.092 -8.168 1.00 96.75 195 GLN A C 1
ATOM 1478 O O . GLN A 1 195 ? -9.813 2.082 -9.358 1.00 96.75 195 GLN A O 1
ATOM 1483 N N . SER A 1 196 ? -9.332 1.600 -7.212 1.00 97.44 196 SER A N 1
ATOM 1484 C CA . SER A 1 196 ? -8.020 1.003 -7.488 1.00 97.44 196 SER A CA 1
ATOM 1485 C C . SER A 1 196 ? -8.114 -0.275 -8.333 1.00 97.44 196 SER A C 1
ATOM 1487 O O . SER A 1 196 ? -7.346 -0.446 -9.278 1.00 97.44 196 SER A O 1
ATOM 1489 N N . GLU A 1 197 ? -9.108 -1.129 -8.074 1.00 96.38 197 GLU A N 1
ATOM 1490 C CA . GLU A 1 197 ? -9.370 -2.333 -8.865 1.00 96.38 197 GLU A CA 1
ATOM 1491 C C . GLU A 1 197 ? -9.830 -1.984 -10.289 1.00 96.38 197 GLU A C 1
ATOM 1493 O O . GLU A 1 197 ? -9.348 -2.560 -11.263 1.00 96.38 197 GLU A O 1
ATOM 1498 N N . GLN A 1 198 ? -10.707 -0.986 -10.435 1.00 95.75 198 GLN A N 1
ATOM 1499 C CA . GLN A 1 198 ? -11.141 -0.496 -11.745 1.00 95.75 198 GLN A CA 1
ATOM 1500 C C . GLN A 1 198 ? -10.001 0.163 -12.530 1.00 95.75 198 GLN A C 1
ATOM 1502 O O . GLN A 1 198 ? -9.920 -0.010 -13.746 1.00 95.75 198 GLN A O 1
ATOM 1507 N N . ALA A 1 199 ? -9.114 0.908 -11.865 1.00 96.31 199 ALA A N 1
ATOM 1508 C CA . ALA A 1 199 ? -7.918 1.463 -12.494 1.00 96.31 199 ALA A CA 1
ATOM 1509 C C . ALA A 1 199 ? -7.017 0.343 -13.037 1.00 96.31 199 ALA A C 1
ATOM 1511 O O . ALA A 1 199 ? -6.581 0.414 -14.186 1.00 96.31 199 ALA A O 1
ATOM 1512 N N . LEU A 1 200 ? -6.830 -0.730 -12.263 1.00 97.44 200 LEU A N 1
ATOM 1513 C CA . LEU A 1 200 ? -6.059 -1.891 -12.691 1.00 97.44 200 LEU A CA 1
ATOM 1514 C C . LEU A 1 200 ? -6.730 -2.647 -13.852 1.00 97.44 200 LEU A C 1
ATOM 1516 O O . LEU A 1 200 ? -6.070 -2.960 -14.838 1.00 97.44 200 LEU A O 1
ATOM 1520 N N . LEU A 1 201 ? -8.045 -2.881 -13.801 1.00 96.69 201 LEU A N 1
ATOM 1521 C CA . LEU A 1 201 ? -8.793 -3.495 -14.909 1.00 96.69 201 LEU A CA 1
ATOM 1522 C C . LEU A 1 201 ? -8.653 -2.704 -16.217 1.00 96.69 201 LEU A C 1
ATOM 1524 O O . LEU A 1 201 ? -8.495 -3.304 -17.281 1.00 96.69 201 LEU A O 1
ATOM 1528 N N . LYS A 1 202 ? -8.705 -1.368 -16.143 1.00 96.06 202 LYS A N 1
ATOM 1529 C CA . LYS A 1 202 ? -8.514 -0.480 -17.300 1.00 96.06 202 LYS A CA 1
ATOM 1530 C C . LYS A 1 202 ? -7.090 -0.555 -17.842 1.00 96.06 202 LYS A C 1
ATOM 1532 O O . LYS A 1 202 ? -6.929 -0.700 -19.051 1.00 96.06 202 LYS A O 1
ATOM 1537 N N . LEU A 1 203 ? -6.083 -0.505 -16.966 1.00 96.31 203 LEU A N 1
ATOM 1538 C CA . LEU A 1 203 ? -4.671 -0.628 -17.343 1.00 96.31 203 LEU A CA 1
ATOM 1539 C C . LEU A 1 203 ? -4.412 -1.945 -18.082 1.00 96.31 203 LEU A C 1
ATOM 1541 O O . LEU A 1 203 ? -3.797 -1.956 -19.142 1.00 96.31 203 LEU A O 1
ATOM 1545 N N . LEU A 1 204 ? -4.965 -3.049 -17.575 1.00 96.50 204 LEU A N 1
ATOM 1546 C CA . LEU A 1 204 ? -4.824 -4.378 -18.176 1.00 96.50 204 LEU A CA 1
ATOM 1547 C C . LEU A 1 204 ? -5.707 -4.597 -19.418 1.00 96.50 204 LEU A C 1
ATOM 1549 O O . LEU A 1 204 ? -5.650 -5.667 -20.024 1.00 96.50 204 LEU A O 1
ATOM 1553 N N . ARG A 1 205 ? -6.548 -3.619 -19.789 1.00 95.69 205 ARG A N 1
ATOM 1554 C CA . ARG A 1 205 ? -7.581 -3.729 -20.838 1.00 95.69 205 ARG A CA 1
ATOM 1555 C C . ARG A 1 205 ? -8.506 -4.942 -20.657 1.00 95.69 205 ARG A C 1
ATOM 1557 O O . ARG A 1 205 ? -8.943 -5.561 -21.623 1.00 95.69 205 ARG A O 1
ATOM 1564 N N . LEU A 1 206 ? -8.793 -5.288 -19.402 1.00 93.62 206 LEU A N 1
ATOM 1565 C CA . LEU A 1 206 ? -9.713 -6.365 -19.013 1.00 93.62 206 LEU A CA 1
ATOM 1566 C C . LEU A 1 206 ? -11.128 -5.845 -18.716 1.00 93.62 206 LEU A C 1
ATOM 1568 O O . LEU A 1 206 ? -12.036 -6.628 -18.425 1.00 93.62 206 LEU A O 1
ATOM 1572 N N . ASN A 1 207 ? -11.327 -4.527 -18.795 1.00 88.56 207 ASN A N 1
ATOM 1573 C CA . ASN A 1 207 ? -12.617 -3.879 -18.611 1.00 88.56 207 ASN A CA 1
ATOM 1574 C C . ASN A 1 207 ? -13.649 -4.405 -19.623 1.00 88.56 207 ASN A C 1
ATOM 1576 O O . ASN A 1 207 ? -13.406 -4.441 -20.825 1.00 88.56 207 ASN A O 1
ATOM 1580 N N . GLY A 1 208 ? -14.818 -4.812 -19.128 1.00 85.38 208 GLY A N 1
ATOM 1581 C CA . GLY A 1 208 ? -15.886 -5.394 -19.950 1.00 85.38 208 GLY A CA 1
ATOM 1582 C C . GLY A 1 208 ? -15.751 -6.900 -20.209 1.00 85.38 208 GLY A C 1
ATOM 1583 O O . GLY A 1 208 ? -16.728 -7.509 -20.632 1.00 85.38 208 GLY A O 1
ATOM 1584 N N . VAL A 1 209 ? -14.598 -7.510 -19.904 1.00 89.31 209 VAL A N 1
ATOM 1585 C CA . VAL A 1 209 ? -14.405 -8.975 -19.924 1.00 89.31 209 VAL A CA 1
ATOM 1586 C C . VAL A 1 209 ? -14.505 -9.539 -18.511 1.00 89.31 209 VAL A C 1
ATOM 1588 O O . VAL A 1 209 ? -15.245 -10.487 -18.268 1.00 89.31 209 VAL A O 1
ATOM 1591 N N . TYR A 1 210 ? -13.798 -8.915 -17.569 1.00 91.00 210 TYR A N 1
ATOM 1592 C CA . TYR A 1 210 ? -13.854 -9.247 -16.151 1.00 91.00 210 TYR A CA 1
ATOM 1593 C C . TYR A 1 210 ? -14.454 -8.080 -15.373 1.00 91.00 210 TYR A C 1
ATOM 1595 O O . TYR A 1 210 ? -14.184 -6.912 -15.658 1.00 91.00 210 TYR A O 1
ATOM 1603 N N . GLN A 1 211 ? -15.282 -8.401 -14.379 1.00 87.94 211 GLN A N 1
ATOM 1604 C CA . GLN A 1 211 ? -15.858 -7.401 -13.475 1.00 87.94 211 GLN A CA 1
ATOM 1605 C C . GLN A 1 211 ? -15.008 -7.195 -12.219 1.00 87.94 211 GLN A C 1
ATOM 1607 O O . GLN A 1 211 ? -15.108 -6.142 -11.593 1.00 87.94 211 GLN A O 1
ATOM 1612 N N . ARG A 1 212 ? -14.212 -8.206 -11.842 1.00 90.81 212 ARG A N 1
ATOM 1613 C CA . ARG A 1 212 ? -13.416 -8.258 -10.610 1.00 90.81 212 ARG A CA 1
ATOM 1614 C C . ARG A 1 212 ? -12.100 -9.008 -10.831 1.00 90.81 212 ARG A C 1
ATOM 1616 O O . ARG A 1 212 ? -11.984 -9.814 -11.760 1.00 90.81 212 ARG A O 1
ATOM 1623 N N . LEU A 1 213 ? -11.128 -8.730 -9.975 1.00 94.56 213 LEU A N 1
ATOM 1624 C CA . LEU A 1 213 ? -9.792 -9.312 -9.950 1.00 94.56 213 LEU A CA 1
ATOM 1625 C C . LEU A 1 213 ? -9.607 -10.140 -8.676 1.00 94.56 213 LEU A C 1
ATOM 1627 O O . LEU A 1 213 ? -9.945 -9.701 -7.576 1.00 94.56 213 LEU A O 1
ATOM 1631 N N . ASP A 1 214 ? -8.987 -11.306 -8.812 1.00 94.69 214 ASP A N 1
ATOM 1632 C CA . ASP A 1 214 ? -8.599 -12.123 -7.664 1.00 94.69 214 ASP A CA 1
ATOM 1633 C C . ASP A 1 214 ? -7.191 -11.697 -7.215 1.00 94.69 214 ASP A C 1
ATOM 1635 O O . ASP A 1 214 ? -6.169 -12.216 -7.673 1.00 94.69 214 ASP A O 1
ATOM 1639 N N . LEU A 1 215 ? -7.162 -10.679 -6.348 1.00 96.00 215 LEU A N 1
ATOM 1640 C CA . LEU A 1 215 ? -5.960 -10.103 -5.732 1.00 96.00 215 LEU A CA 1
ATOM 1641 C C . LEU A 1 215 ? -5.647 -10.767 -4.379 1.00 96.00 215 LEU A C 1
ATOM 1643 O O . LEU A 1 215 ? -6.585 -11.157 -3.676 1.00 96.00 215 LEU A O 1
ATOM 1647 N N . PRO A 1 216 ? -4.376 -10.834 -3.941 1.00 96.75 216 PRO A N 1
ATOM 1648 C CA . PRO A 1 216 ? -4.044 -11.300 -2.594 1.00 96.75 216 PRO A CA 1
ATOM 1649 C C . PRO A 1 216 ? -4.621 -10.384 -1.503 1.00 96.75 216 PRO A C 1
ATOM 1651 O O . PRO A 1 216 ? -4.929 -9.215 -1.738 1.00 96.75 216 PRO A O 1
ATOM 1654 N N . ASP A 1 217 ? -4.759 -10.916 -0.288 1.00 94.12 217 ASP A N 1
ATOM 1655 C CA . ASP A 1 217 ? -5.352 -10.190 0.849 1.00 94.12 217 ASP A CA 1
ATOM 1656 C C . ASP A 1 217 ? -4.365 -9.278 1.592 1.00 94.12 217 ASP A C 1
ATOM 1658 O O . ASP A 1 217 ? -4.770 -8.468 2.434 1.00 94.12 217 ASP A O 1
ATOM 1662 N N . THR A 1 218 ? -3.069 -9.421 1.313 1.00 96.19 218 THR A N 1
ATOM 1663 C CA . THR A 1 218 ? -1.995 -8.654 1.946 1.00 96.19 218 THR A CA 1
ATOM 1664 C C . THR A 1 218 ? -0.916 -8.281 0.944 1.00 96.19 218 THR A C 1
ATOM 1666 O O . THR A 1 218 ? -0.605 -9.057 0.038 1.00 96.19 218 THR A O 1
ATOM 1669 N N . LEU A 1 219 ? -0.302 -7.115 1.151 1.00 97.31 219 LEU A N 1
ATOM 1670 C CA . LEU A 1 219 ? 0.911 -6.731 0.435 1.00 97.31 219 LEU A CA 1
ATOM 1671 C C . LEU A 1 219 ? 2.055 -7.730 0.686 1.00 97.31 219 LEU A C 1
ATOM 1673 O O . LEU A 1 219 ? 2.108 -8.337 1.761 1.00 97.31 219 LEU A O 1
ATOM 1677 N N . PRO A 1 220 ? 2.994 -7.866 -0.267 1.00 96.06 220 PRO A N 1
ATOM 1678 C CA . PRO A 1 220 ? 4.216 -8.629 -0.058 1.00 96.06 220 PRO A CA 1
ATOM 1679 C C . PRO A 1 220 ? 5.022 -8.110 1.140 1.00 96.06 220 PRO A C 1
ATOM 1681 O O . PRO A 1 220 ? 5.086 -6.902 1.396 1.00 96.06 220 PRO A O 1
ATOM 1684 N N . ASP A 1 221 ? 5.655 -9.034 1.861 1.00 93.31 221 ASP A N 1
ATOM 1685 C CA . ASP A 1 221 ? 6.518 -8.717 2.996 1.00 93.31 221 ASP A CA 1
ATOM 1686 C C . ASP A 1 221 ? 7.790 -7.986 2.565 1.00 93.31 221 ASP A C 1
ATOM 1688 O O . ASP A 1 221 ? 8.398 -8.350 1.563 1.00 93.31 221 ASP A O 1
ATOM 1692 N N . LEU A 1 222 ? 8.231 -7.010 3.370 1.00 94.69 222 LEU A N 1
ATOM 1693 C CA . LEU A 1 222 ? 9.484 -6.285 3.136 1.00 94.69 222 LEU A CA 1
ATOM 1694 C C . LEU A 1 222 ? 10.655 -7.270 2.955 1.00 94.69 222 LEU A C 1
ATOM 1696 O O . LEU A 1 222 ? 10.781 -8.208 3.755 1.00 94.69 222 LEU A O 1
ATOM 1700 N N . PRO A 1 223 ? 11.533 -7.058 1.961 1.00 93.00 223 PRO A N 1
ATOM 1701 C CA . PRO A 1 223 ? 12.634 -7.966 1.702 1.00 93.00 223 PRO A CA 1
ATOM 1702 C C . PRO A 1 223 ? 13.632 -7.962 2.860 1.00 93.00 223 PRO A C 1
ATOM 1704 O O . PRO A 1 223 ? 13.883 -6.951 3.528 1.00 93.00 223 PRO A O 1
ATOM 1707 N N . LYS A 1 224 ? 14.189 -9.148 3.105 1.00 90.12 224 LYS A N 1
ATOM 1708 C CA . LYS A 1 224 ? 15.209 -9.369 4.135 1.00 90.12 224 LYS A CA 1
ATOM 1709 C C . LYS A 1 224 ? 16.578 -8.914 3.646 1.00 90.12 224 LYS A C 1
ATOM 1711 O O . LYS A 1 224 ? 17.294 -8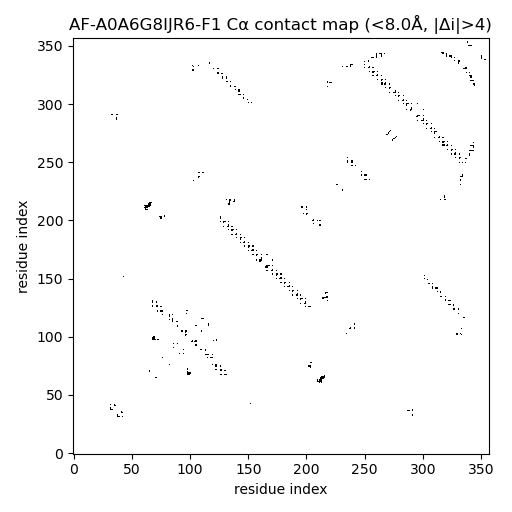.245 4.388 1.00 90.12 224 LYS A O 1
ATOM 1716 N N . ASP A 1 225 ? 16.875 -9.221 2.389 1.00 90.31 225 ASP A N 1
ATOM 1717 C CA . ASP A 1 225 ? 18.130 -8.894 1.731 1.00 90.31 225 ASP A CA 1
ATOM 1718 C C . ASP A 1 225 ? 17.929 -7.668 0.839 1.00 90.31 225 ASP A C 1
ATOM 1720 O O . ASP A 1 225 ? 17.014 -7.629 0.017 1.00 90.31 225 ASP A O 1
ATOM 1724 N N . LEU A 1 226 ? 18.771 -6.654 1.025 1.00 92.25 226 LEU A N 1
ATOM 1725 C CA . LEU A 1 226 ? 18.734 -5.411 0.258 1.00 92.25 226 LEU A CA 1
ATOM 1726 C C . LEU A 1 226 ? 20.022 -5.282 -0.557 1.00 92.25 226 LEU A C 1
ATOM 1728 O O . LEU A 1 226 ? 21.084 -5.693 -0.077 1.00 92.25 226 LEU A O 1
ATOM 1732 N N . PRO A 1 227 ? 19.967 -4.693 -1.763 1.00 92.75 227 PRO A N 1
ATOM 1733 C CA . PRO A 1 227 ? 21.175 -4.395 -2.516 1.00 92.75 227 PRO A CA 1
ATOM 1734 C C . PRO A 1 227 ? 22.067 -3.433 -1.721 1.00 92.75 227 PRO A C 1
ATOM 1736 O O . PRO A 1 227 ? 21.590 -2.482 -1.102 1.00 92.75 227 PRO A O 1
ATOM 1739 N N . SER A 1 228 ? 23.378 -3.679 -1.735 1.00 94.31 228 SER A N 1
ATOM 1740 C CA . SER A 1 228 ? 24.340 -2.774 -1.109 1.00 94.31 228 SER A CA 1
ATOM 1741 C C . SER A 1 228 ? 24.441 -1.466 -1.895 1.00 94.31 228 SER A C 1
ATOM 1743 O O . SER A 1 228 ? 24.313 -1.456 -3.121 1.00 94.31 228 SER A O 1
ATOM 1745 N N . GLY A 1 229 ? 24.758 -0.363 -1.210 1.00 94.44 229 GLY A N 1
ATOM 1746 C CA . GLY A 1 229 ? 25.019 0.916 -1.877 1.00 94.44 229 GLY A CA 1
ATOM 1747 C C . GLY A 1 229 ? 26.144 0.820 -2.917 1.00 94.44 229 GLY A C 1
ATOM 1748 O O . GLY A 1 229 ? 26.090 1.473 -3.953 1.00 94.44 229 GLY A O 1
ATOM 1749 N N . GLU A 1 230 ? 27.136 -0.049 -2.700 1.00 95.38 230 GLU A N 1
ATOM 1750 C CA . GLU A 1 230 ? 28.180 -0.336 -3.692 1.00 95.38 230 GLU A CA 1
ATOM 1751 C C . GLU A 1 230 ? 27.624 -0.979 -4.963 1.00 95.38 230 GLU A C 1
ATOM 1753 O O . GLU A 1 230 ? 27.998 -0.557 -6.059 1.00 95.38 230 GLU A O 1
ATOM 1758 N N . ARG A 1 231 ? 26.711 -1.955 -4.830 1.00 94.94 231 ARG A N 1
ATOM 1759 C CA . ARG A 1 231 ? 26.033 -2.569 -5.976 1.00 94.94 231 ARG A CA 1
ATOM 1760 C C . ARG A 1 231 ? 25.230 -1.517 -6.734 1.00 94.94 231 ARG A C 1
ATOM 1762 O O . ARG A 1 231 ? 25.444 -1.359 -7.926 1.00 94.94 231 ARG A O 1
ATOM 1769 N N . LEU A 1 232 ? 24.391 -0.739 -6.047 1.00 95.88 232 LEU A N 1
ATOM 1770 C CA . LEU A 1 232 ? 23.572 0.306 -6.678 1.00 95.88 232 LEU A CA 1
ATOM 1771 C C . LEU A 1 232 ? 24.428 1.350 -7.423 1.00 95.88 232 LEU A C 1
ATOM 1773 O O . LEU A 1 232 ? 24.130 1.712 -8.558 1.00 95.88 232 LEU A O 1
ATOM 1777 N N . ASN A 1 233 ? 25.543 1.781 -6.825 1.00 95.75 233 ASN A N 1
ATOM 1778 C CA . ASN A 1 233 ? 26.491 2.697 -7.465 1.00 95.75 233 ASN A CA 1
ATOM 1779 C C . ASN A 1 233 ? 27.254 2.059 -8.641 1.00 95.75 233 ASN A C 1
ATOM 1781 O O . ASN A 1 233 ? 27.704 2.766 -9.547 1.00 95.75 233 ASN A O 1
ATOM 1785 N N . ALA A 1 234 ? 27.468 0.741 -8.634 1.00 94.94 234 ALA A N 1
ATOM 1786 C CA . ALA A 1 234 ? 28.027 0.027 -9.779 1.00 94.94 234 ALA A CA 1
ATOM 1787 C C . ALA A 1 234 ? 27.041 0.025 -10.955 1.00 94.94 234 ALA A C 1
ATOM 1789 O O . ALA A 1 234 ? 27.437 0.423 -12.050 1.00 94.94 234 ALA A O 1
ATOM 1790 N N . GLU A 1 235 ? 25.769 -0.291 -10.700 1.00 93.62 235 GLU A N 1
ATOM 1791 C CA . GLU A 1 235 ? 24.704 -0.257 -11.713 1.00 93.62 235 GLU A CA 1
ATOM 1792 C C . GLU A 1 235 ? 24.552 1.144 -12.325 1.00 93.62 235 GLU A C 1
ATOM 1794 O O . GLU A 1 235 ? 24.583 1.302 -13.546 1.00 93.62 235 GLU A O 1
ATOM 1799 N N . LEU A 1 236 ? 24.500 2.198 -11.494 1.00 95.00 236 LEU A N 1
ATOM 1800 C CA . LEU A 1 236 ? 24.429 3.581 -11.985 1.00 95.00 236 LEU A CA 1
ATOM 1801 C C . LEU A 1 236 ? 25.583 3.915 -12.939 1.00 95.00 236 LEU A C 1
ATOM 1803 O O . LEU A 1 236 ? 25.367 4.576 -13.958 1.00 95.00 236 LEU A O 1
ATOM 1807 N N . ARG A 1 237 ? 26.815 3.497 -12.616 1.00 94.06 237 ARG A N 1
ATOM 1808 C CA . ARG A 1 237 ? 27.989 3.748 -13.468 1.00 94.06 237 ARG A CA 1
ATOM 1809 C C . ARG A 1 237 ? 27.872 3.030 -14.806 1.00 94.06 237 ARG A C 1
ATOM 1811 O O . ARG A 1 237 ? 28.202 3.628 -15.828 1.00 94.06 237 ARG A O 1
ATOM 1818 N N . GLU A 1 238 ? 27.405 1.784 -14.800 1.00 92.19 238 GLU A N 1
ATOM 1819 C CA . GLU A 1 238 ? 27.190 1.009 -16.021 1.00 92.19 238 GLU A CA 1
ATOM 1820 C C . GLU A 1 238 ? 26.154 1.679 -16.929 1.00 92.19 238 GLU A C 1
ATOM 1822 O O . GLU A 1 238 ? 26.437 1.919 -18.105 1.00 92.19 238 GLU A O 1
ATOM 1827 N N . ILE A 1 239 ? 25.008 2.082 -16.380 1.00 90.12 239 ILE A N 1
ATOM 1828 C CA . ILE A 1 239 ? 23.949 2.760 -17.140 1.00 90.12 239 ILE A CA 1
ATOM 1829 C C . ILE A 1 239 ? 24.427 4.121 -17.639 1.00 90.12 239 ILE A C 1
ATOM 1831 O O . ILE A 1 239 ? 24.273 4.441 -18.817 1.00 90.12 239 ILE A O 1
ATOM 1835 N N . SER A 1 240 ? 25.067 4.911 -16.773 1.00 91.69 240 SER A N 1
ATOM 1836 C CA . SER A 1 240 ? 25.582 6.239 -17.126 1.00 91.69 240 SER A CA 1
ATOM 1837 C C . SER A 1 240 ? 26.596 6.170 -18.270 1.00 91.69 240 SER A C 1
ATOM 1839 O O . SER A 1 240 ? 26.607 7.050 -19.129 1.00 91.69 240 SER A O 1
ATOM 1841 N N . ALA A 1 241 ? 27.402 5.104 -18.341 1.00 92.00 241 ALA A N 1
ATOM 1842 C CA . ALA A 1 241 ? 28.341 4.882 -19.440 1.00 92.00 241 ALA A CA 1
ATOM 1843 C C . ALA A 1 241 ? 27.652 4.634 -20.797 1.00 92.00 241 ALA A C 1
ATOM 1845 O O . ALA A 1 241 ? 28.276 4.843 -21.836 1.00 92.00 241 ALA A O 1
ATOM 1846 N N . GLN A 1 242 ? 26.381 4.217 -20.805 1.00 89.25 242 GLN A N 1
ATOM 1847 C CA . GLN A 1 242 ? 25.574 4.032 -22.019 1.00 89.25 242 GLN A CA 1
ATOM 1848 C C . GLN A 1 242 ? 24.752 5.276 -22.402 1.00 89.25 242 GLN A C 1
ATOM 1850 O O . GLN A 1 242 ? 24.102 5.288 -23.453 1.00 89.25 242 GLN A O 1
ATOM 1855 N N . LEU A 1 243 ? 24.741 6.317 -21.562 1.00 87.62 243 LEU A N 1
ATOM 1856 C CA . LEU A 1 243 ? 23.947 7.525 -21.775 1.00 87.62 243 LEU A CA 1
ATOM 1857 C C . LEU A 1 243 ? 24.773 8.648 -22.421 1.00 87.62 243 LEU A C 1
ATOM 1859 O O . LEU A 1 243 ? 25.949 8.827 -22.084 1.00 87.62 243 LEU A O 1
ATOM 1863 N N . PRO A 1 244 ? 24.160 9.470 -23.299 1.00 89.38 244 PRO A N 1
ATOM 1864 C CA . PRO A 1 244 ? 24.763 10.724 -23.739 1.00 89.38 244 PRO A CA 1
ATOM 1865 C C . PRO A 1 244 ? 25.144 11.597 -22.539 1.00 89.38 244 PRO A C 1
ATOM 1867 O O . PRO A 1 244 ? 24.403 11.646 -21.559 1.00 89.38 244 PRO A O 1
ATOM 1870 N N . VAL A 1 245 ? 26.251 12.341 -22.638 1.00 88.94 245 VAL A N 1
ATOM 1871 C CA . VAL A 1 245 ? 26.800 13.166 -21.538 1.00 88.94 245 VAL A CA 1
ATOM 1872 C C . VAL A 1 245 ? 25.746 14.080 -20.900 1.00 88.94 245 VAL A C 1
ATOM 1874 O O . VAL A 1 245 ? 25.693 14.207 -19.682 1.00 88.94 245 VAL A O 1
ATOM 1877 N N . VAL A 1 246 ? 24.852 14.659 -21.707 1.00 87.56 246 VAL A N 1
ATOM 1878 C CA . VAL A 1 246 ? 23.766 15.535 -21.232 1.00 87.56 246 VAL A CA 1
ATOM 1879 C C . VAL A 1 246 ? 22.762 14.830 -20.310 1.00 87.56 246 VAL A C 1
ATOM 1881 O O . VAL A 1 246 ? 22.221 15.461 -19.406 1.00 87.56 246 VAL A O 1
ATOM 1884 N N . ASN A 1 247 ? 22.555 13.522 -20.483 1.00 89.25 247 ASN A N 1
ATOM 1885 C CA . ASN A 1 247 ? 21.613 12.732 -19.690 1.00 89.25 247 ASN A CA 1
ATOM 1886 C C . ASN A 1 247 ? 22.270 12.100 -18.455 1.00 89.25 247 ASN A C 1
ATOM 1888 O O . ASN A 1 247 ? 21.561 11.685 -17.543 1.00 89.25 247 ASN A O 1
ATOM 1892 N N . GLN A 1 248 ? 23.605 12.055 -18.380 1.00 91.88 248 GLN A N 1
ATOM 1893 C CA . GLN A 1 248 ? 24.320 11.459 -17.243 1.00 91.88 248 GLN A CA 1
ATOM 1894 C C . GLN A 1 248 ? 24.059 12.217 -15.938 1.00 91.88 248 GLN A C 1
ATOM 1896 O O . GLN A 1 248 ? 23.798 11.603 -14.906 1.00 91.88 248 GLN A O 1
ATOM 1901 N N . THR A 1 249 ? 24.070 13.553 -15.981 1.00 91.50 249 THR A N 1
ATOM 1902 C CA . THR A 1 249 ? 23.767 14.380 -14.802 1.00 91.50 249 THR A CA 1
ATOM 1903 C C . THR A 1 249 ? 22.345 14.136 -14.312 1.00 91.50 249 THR A C 1
ATOM 1905 O O . THR A 1 249 ? 22.130 13.963 -13.116 1.00 91.50 249 THR A O 1
ATOM 1908 N N . LYS A 1 250 ? 21.383 14.062 -15.238 1.00 90.88 250 LYS A N 1
ATOM 1909 C CA . LYS A 1 250 ? 19.977 13.810 -14.913 1.00 90.88 250 LYS A CA 1
ATOM 1910 C C . LYS A 1 250 ? 19.776 12.418 -14.315 1.00 90.88 250 LYS A C 1
ATOM 1912 O O . LYS A 1 250 ? 19.140 12.300 -13.274 1.00 90.88 250 LYS A O 1
ATOM 1917 N N . ALA A 1 251 ? 20.379 11.391 -14.916 1.00 91.56 251 ALA A N 1
ATOM 1918 C CA . ALA A 1 251 ? 20.351 10.027 -14.394 1.00 91.56 251 ALA A CA 1
ATOM 1919 C C . ALA A 1 251 ? 20.922 9.951 -12.970 1.00 91.56 251 ALA A C 1
ATOM 1921 O O . ALA A 1 251 ? 20.316 9.330 -12.101 1.00 91.56 251 ALA A O 1
ATOM 1922 N N . LYS A 1 252 ? 22.034 10.648 -12.701 1.00 94.44 252 LYS A N 1
ATOM 1923 C CA . LYS A 1 252 ? 22.602 10.740 -11.352 1.00 94.44 252 LYS A CA 1
ATOM 1924 C C . LYS A 1 252 ? 21.649 11.417 -10.364 1.00 94.44 252 LYS A C 1
ATOM 1926 O O . LYS A 1 252 ? 21.427 10.883 -9.287 1.00 94.44 252 LYS A O 1
ATOM 1931 N N . THR A 1 253 ? 21.065 12.561 -10.720 1.00 94.25 253 THR A N 1
ATOM 1932 C CA . THR A 1 253 ? 20.110 13.253 -9.840 1.00 94.25 253 THR A CA 1
ATOM 1933 C C . THR A 1 253 ? 18.883 12.391 -9.547 1.00 94.25 253 THR A C 1
ATOM 1935 O O . THR A 1 253 ? 18.480 12.279 -8.393 1.00 94.25 253 THR A O 1
ATOM 1938 N N . ASN A 1 254 ? 18.317 11.743 -10.567 1.00 95.00 254 ASN A N 1
ATOM 1939 C CA . ASN A 1 254 ? 17.198 10.819 -10.393 1.00 95.00 254 ASN A CA 1
ATOM 1940 C C . ASN A 1 254 ? 17.578 9.638 -9.495 1.00 95.00 254 ASN A C 1
ATOM 1942 O O . ASN A 1 254 ? 16.771 9.221 -8.672 1.00 95.00 254 ASN A O 1
ATOM 1946 N N . PHE A 1 255 ? 18.801 9.122 -9.621 1.00 96.50 255 PHE A N 1
ATOM 1947 C CA . PHE A 1 255 ? 19.304 8.051 -8.765 1.00 96.50 255 PHE A CA 1
ATOM 1948 C C . PHE A 1 255 ? 19.417 8.490 -7.306 1.00 96.50 255 PHE A C 1
ATOM 1950 O O . PHE A 1 255 ? 18.896 7.800 -6.435 1.00 96.50 255 PHE A O 1
ATOM 1957 N N . ASP A 1 256 ? 20.029 9.645 -7.040 1.00 96.00 256 ASP A N 1
ATOM 1958 C CA . ASP A 1 256 ? 20.184 10.165 -5.678 1.00 96.00 256 ASP A CA 1
ATOM 1959 C C . ASP A 1 256 ? 18.807 10.359 -5.006 1.00 96.00 256 ASP A C 1
ATOM 1961 O O . ASP A 1 256 ? 18.611 9.990 -3.845 1.00 96.00 256 ASP A O 1
ATOM 1965 N N . LEU A 1 257 ? 17.819 10.867 -5.756 1.00 95.62 257 LEU A N 1
ATOM 1966 C CA . LEU A 1 257 ? 16.435 11.010 -5.291 1.00 95.62 257 LEU A CA 1
ATOM 1967 C C . LEU A 1 257 ? 15.748 9.657 -5.057 1.00 95.62 257 LEU A C 1
ATOM 1969 O O . LEU A 1 257 ? 15.092 9.478 -4.029 1.00 95.62 257 LEU A O 1
ATOM 1973 N N . ALA A 1 258 ? 15.905 8.701 -5.976 1.00 96.56 258 ALA A N 1
ATOM 1974 C CA . ALA A 1 258 ? 15.301 7.376 -5.867 1.00 96.56 258 ALA A CA 1
ATOM 1975 C C . ALA A 1 258 ? 15.857 6.584 -4.678 1.00 96.56 258 ALA A C 1
ATOM 1977 O O . ALA A 1 258 ? 15.087 5.984 -3.930 1.00 96.56 258 ALA A O 1
ATOM 1978 N N . VAL A 1 259 ? 17.179 6.617 -4.471 1.00 97.12 259 VAL A N 1
ATOM 1979 C CA . VAL A 1 259 ? 17.833 5.982 -3.318 1.00 97.12 259 VAL A CA 1
ATOM 1980 C C . VAL A 1 259 ? 17.351 6.625 -2.024 1.00 97.12 259 VAL A C 1
ATOM 1982 O O . VAL A 1 259 ? 16.922 5.907 -1.124 1.00 97.12 259 VAL A O 1
ATOM 1985 N N . GLY A 1 260 ? 17.326 7.960 -1.946 1.00 96.25 260 GLY A N 1
ATOM 1986 C CA . GLY A 1 260 ? 16.821 8.662 -0.764 1.00 96.25 260 GLY A CA 1
ATOM 1987 C C . GLY A 1 260 ? 15.365 8.305 -0.436 1.00 96.25 260 GLY A C 1
ATOM 1988 O O . GLY A 1 260 ? 15.040 8.028 0.719 1.00 96.25 260 GLY A O 1
ATOM 1989 N N . ALA A 1 261 ? 14.490 8.248 -1.446 1.00 96.62 261 ALA A N 1
ATOM 1990 C CA . ALA A 1 261 ? 13.096 7.834 -1.277 1.00 96.62 261 ALA A CA 1
ATOM 1991 C C . ALA A 1 261 ? 12.975 6.367 -0.828 1.00 96.62 261 ALA A C 1
ATOM 1993 O O . ALA A 1 261 ? 12.204 6.056 0.085 1.00 96.62 261 ALA A O 1
ATOM 1994 N N . TRP A 1 262 ? 13.747 5.464 -1.431 1.00 97.06 262 TRP A N 1
ATOM 1995 C CA . TRP A 1 262 ? 13.763 4.042 -1.088 1.00 97.06 262 TRP A CA 1
ATOM 1996 C C . TRP A 1 262 ? 14.252 3.797 0.345 1.00 97.06 262 TRP A C 1
ATOM 1998 O O . TRP A 1 262 ? 13.582 3.100 1.108 1.00 97.06 262 TRP A O 1
ATOM 2008 N N . GLU A 1 263 ? 15.354 4.424 0.762 1.00 96.50 263 GLU A N 1
ATOM 2009 C CA . GLU A 1 263 ? 15.873 4.311 2.131 1.00 96.50 263 GLU A CA 1
ATOM 2010 C C . GLU A 1 263 ? 14.890 4.887 3.158 1.00 96.50 263 GLU A C 1
ATOM 2012 O O . GLU A 1 263 ? 14.612 4.255 4.183 1.00 96.50 263 GLU A O 1
ATOM 2017 N N . ALA A 1 264 ? 14.315 6.059 2.874 1.00 96.62 264 ALA A N 1
ATOM 2018 C CA . ALA A 1 264 ? 13.375 6.713 3.776 1.00 96.62 264 ALA A CA 1
ATOM 2019 C C . ALA A 1 264 ? 12.080 5.901 3.945 1.00 96.62 264 ALA A C 1
ATOM 2021 O O . ALA A 1 264 ? 11.638 5.659 5.071 1.00 96.62 264 ALA A O 1
ATOM 2022 N N . THR A 1 265 ? 11.478 5.438 2.845 1.00 97.25 265 THR A N 1
ATOM 2023 C CA . THR A 1 265 ? 10.253 4.618 2.888 1.00 97.25 265 THR A CA 1
ATOM 2024 C C . THR A 1 265 ? 10.496 3.260 3.544 1.00 97.25 265 THR A C 1
ATOM 2026 O O . THR A 1 265 ? 9.671 2.820 4.346 1.00 97.25 265 THR A O 1
ATOM 2029 N N . LEU A 1 266 ? 11.650 2.628 3.301 1.00 96.94 266 LEU A N 1
ATOM 2030 C CA . LEU A 1 266 ? 12.059 1.405 3.990 1.00 96.94 266 LEU A CA 1
ATOM 2031 C C . LEU A 1 266 ? 12.188 1.622 5.502 1.00 96.94 266 LEU A C 1
ATOM 2033 O O . LEU A 1 266 ? 11.690 0.808 6.286 1.00 96.94 266 LEU A O 1
ATOM 2037 N N . GLY A 1 267 ? 12.848 2.707 5.916 1.00 96.19 267 GLY A N 1
ATOM 2038 C CA . GLY A 1 267 ? 12.992 3.079 7.323 1.00 96.19 267 GLY A CA 1
ATOM 2039 C C . GLY A 1 267 ? 11.634 3.259 8.001 1.00 96.19 267 GLY A C 1
ATOM 2040 O O . GLY A 1 267 ? 11.382 2.665 9.049 1.00 96.19 267 GLY A O 1
ATOM 2041 N N . VAL A 1 268 ? 10.718 3.988 7.357 1.00 96.69 268 VAL A N 1
ATOM 2042 C CA . VAL A 1 268 ? 9.349 4.210 7.850 1.00 96.69 268 VAL A CA 1
ATOM 2043 C C . VAL A 1 268 ? 8.565 2.896 7.935 1.00 96.69 268 VAL A C 1
ATOM 2045 O O . VAL A 1 268 ? 7.950 2.615 8.965 1.00 96.69 268 VAL A O 1
ATOM 2048 N N . ALA A 1 269 ? 8.610 2.054 6.901 1.00 96.62 269 ALA A N 1
ATOM 2049 C CA . ALA A 1 269 ? 7.916 0.767 6.893 1.00 96.62 269 ALA A CA 1
ATOM 2050 C C . ALA A 1 269 ? 8.435 -0.177 7.993 1.00 96.62 269 ALA A C 1
ATOM 2052 O O . ALA A 1 269 ? 7.641 -0.825 8.684 1.00 96.62 269 ALA A O 1
ATOM 2053 N N . ARG A 1 270 ? 9.757 -0.216 8.210 1.00 96.38 270 ARG A N 1
ATOM 2054 C CA . ARG A 1 270 ? 10.383 -0.983 9.298 1.00 96.38 270 ARG A CA 1
ATOM 2055 C C . ARG A 1 270 ? 10.008 -0.437 10.672 1.00 96.38 270 ARG A C 1
ATOM 2057 O O . ARG A 1 270 ? 9.641 -1.238 11.527 1.00 96.38 270 ARG A O 1
ATOM 2064 N N . ALA A 1 271 ? 10.031 0.879 10.875 1.00 96.44 271 ALA A N 1
ATOM 2065 C CA . ALA A 1 271 ? 9.626 1.498 12.137 1.00 96.44 271 ALA A CA 1
ATOM 2066 C C . ALA A 1 271 ? 8.166 1.159 12.482 1.00 96.44 271 ALA A C 1
ATOM 2068 O O . ALA A 1 271 ? 7.866 0.718 13.592 1.00 96.44 271 ALA A O 1
ATOM 2069 N N . TYR A 1 272 ? 7.251 1.254 11.510 1.00 95.50 272 TYR A N 1
ATOM 2070 C CA . TYR A 1 272 ? 5.861 0.849 11.719 1.00 95.50 272 TYR A CA 1
ATOM 2071 C C . TYR A 1 272 ? 5.735 -0.632 12.094 1.00 95.50 272 TYR A C 1
ATOM 2073 O O . TYR A 1 272 ? 5.081 -0.964 13.083 1.00 95.50 272 TYR A O 1
ATOM 2081 N N . ARG A 1 273 ? 6.378 -1.527 11.335 1.00 92.88 273 ARG A N 1
ATOM 2082 C CA . ARG A 1 273 ? 6.244 -2.978 11.522 1.00 92.88 273 ARG A CA 1
ATOM 2083 C C . ARG A 1 273 ? 6.912 -3.485 12.801 1.00 92.88 273 ARG A C 1
ATOM 2085 O O . ARG A 1 273 ? 6.326 -4.311 13.495 1.00 92.88 273 ARG A O 1
ATOM 2092 N N . ASN A 1 274 ? 8.117 -3.010 13.096 1.00 94.62 274 ASN A N 1
ATOM 2093 C CA . ASN A 1 274 ? 8.974 -3.579 14.136 1.00 94.62 274 ASN A CA 1
ATOM 2094 C C . ASN A 1 274 ? 8.836 -2.853 15.476 1.00 94.62 274 ASN A C 1
ATOM 2096 O O . ASN A 1 274 ? 9.002 -3.479 16.522 1.00 94.62 274 ASN A O 1
ATOM 2100 N N . GLU A 1 275 ? 8.502 -1.562 15.461 1.00 95.31 275 GLU A N 1
ATOM 2101 C CA . GLU A 1 275 ? 8.416 -0.748 16.675 1.00 95.31 275 GLU A CA 1
ATOM 2102 C C . GLU A 1 275 ? 6.963 -0.397 16.983 1.00 95.31 275 GLU A C 1
ATOM 2104 O O . GLU A 1 275 ? 6.428 -0.837 18.001 1.00 95.31 275 GLU A O 1
ATOM 2109 N N . VAL A 1 276 ? 6.284 0.330 16.089 1.00 96.88 276 VAL A N 1
ATOM 2110 C CA . VAL A 1 276 ? 4.930 0.843 16.357 1.00 96.88 276 VAL A CA 1
ATOM 2111 C C . VAL A 1 276 ? 3.940 -0.296 16.565 1.00 96.88 276 VAL A C 1
ATOM 2113 O O . VAL A 1 276 ? 3.225 -0.301 17.563 1.00 96.88 276 VAL A O 1
ATOM 2116 N N . MET A 1 277 ? 3.892 -1.279 15.663 1.00 95.75 277 MET A N 1
ATOM 2117 C CA . MET A 1 277 ? 2.955 -2.398 15.786 1.00 95.75 277 MET A CA 1
ATOM 2118 C C . MET A 1 277 ? 3.270 -3.282 16.994 1.00 95.75 277 MET A C 1
ATOM 2120 O O . MET A 1 277 ? 2.342 -3.713 17.677 1.00 95.75 277 MET A O 1
ATOM 2124 N N . THR A 1 278 ? 4.549 -3.493 17.310 1.00 96.06 278 THR A N 1
ATOM 2125 C CA . THR A 1 278 ? 4.969 -4.207 18.526 1.00 96.06 278 THR A CA 1
ATOM 2126 C C . THR A 1 278 ? 4.444 -3.505 19.777 1.00 96.06 278 THR A C 1
ATOM 2128 O O . THR A 1 278 ? 3.770 -4.131 20.595 1.00 96.06 278 THR A O 1
ATOM 2131 N N . GLN A 1 279 ? 4.665 -2.191 19.891 1.00 97.50 279 GLN A N 1
ATOM 2132 C CA . GLN A 1 279 ? 4.190 -1.405 21.031 1.00 97.50 279 GLN A CA 1
ATOM 2133 C C . GLN A 1 279 ? 2.662 -1.332 21.083 1.00 97.50 279 GLN A C 1
ATOM 2135 O O . GLN A 1 279 ? 2.076 -1.499 22.145 1.00 97.50 279 GLN A O 1
ATOM 2140 N N . ARG A 1 280 ? 1.982 -1.147 19.946 1.00 96.25 280 ARG A N 1
ATOM 2141 C CA . ARG A 1 280 ? 0.511 -1.122 19.889 1.00 96.25 280 ARG A CA 1
ATOM 2142 C C . ARG A 1 280 ? -0.107 -2.446 20.314 1.00 96.25 280 ARG A C 1
ATOM 2144 O O . ARG A 1 280 ? -1.124 -2.438 21.000 1.00 96.25 280 ARG A O 1
ATOM 2151 N N . ASN A 1 281 ? 0.494 -3.569 19.926 1.00 92.50 281 ASN A N 1
ATOM 2152 C CA . ASN A 1 281 ? 0.038 -4.885 20.361 1.00 92.50 281 ASN A CA 1
ATOM 2153 C C . ASN A 1 281 ? 0.189 -5.039 21.877 1.00 92.50 281 ASN A C 1
ATOM 2155 O O . ASN A 1 281 ? -0.796 -5.370 22.532 1.00 92.50 281 ASN A O 1
ATOM 2159 N N . LEU A 1 282 ? 1.363 -4.700 22.423 1.00 94.69 282 LEU A N 1
ATOM 2160 C CA . LEU A 1 282 ? 1.610 -4.726 23.865 1.00 94.69 282 LEU A CA 1
ATOM 2161 C C . LEU A 1 282 ? 0.630 -3.826 24.626 1.00 94.69 282 LEU A C 1
ATOM 2163 O O . LEU A 1 282 ? 0.005 -4.273 25.579 1.00 94.69 282 LEU A O 1
ATOM 2167 N N . ILE A 1 283 ? 0.446 -2.580 24.183 1.00 94.44 283 ILE A N 1
ATOM 2168 C CA . ILE A 1 283 ? -0.471 -1.629 24.821 1.00 94.44 283 ILE A CA 1
ATOM 2169 C C . ILE A 1 283 ? -1.897 -2.180 24.845 1.00 94.44 283 ILE A C 1
ATOM 2171 O O . ILE A 1 283 ? -2.572 -2.057 25.865 1.00 94.44 283 ILE A O 1
ATOM 2175 N N . VAL A 1 284 ? -2.372 -2.788 23.755 1.00 89.25 284 VAL A N 1
ATOM 2176 C CA . VAL A 1 284 ? -3.711 -3.393 23.721 1.00 89.25 284 VAL A CA 1
ATOM 2177 C C . VAL A 1 284 ? -3.799 -4.585 24.671 1.00 89.25 284 VAL A C 1
ATOM 2179 O O . VAL A 1 284 ? -4.763 -4.664 25.428 1.00 89.25 284 VAL A O 1
ATOM 2182 N N . ASP A 1 285 ? -2.808 -5.477 24.676 1.00 86.56 285 ASP A N 1
ATOM 2183 C CA . ASP A 1 285 ? -2.810 -6.652 25.554 1.00 86.56 285 ASP A CA 1
ATOM 2184 C C . ASP A 1 285 ? -2.775 -6.249 27.040 1.00 86.56 285 ASP A C 1
ATOM 2186 O O . ASP A 1 285 ? -3.604 -6.715 27.824 1.00 86.56 285 ASP A O 1
ATOM 2190 N N . GLU A 1 286 ? -1.923 -5.293 27.413 1.00 91.50 286 GLU A N 1
ATOM 2191 C CA . GLU A 1 286 ? -1.880 -4.717 28.763 1.00 91.50 286 GLU A CA 1
ATOM 2192 C C . GLU A 1 286 ? -3.171 -3.975 29.118 1.00 91.50 286 GLU A C 1
ATOM 2194 O O . GLU A 1 286 ? -3.663 -4.058 30.242 1.00 91.50 286 GLU A O 1
ATOM 2199 N N . SER A 1 287 ? -3.771 -3.264 28.161 1.00 88.12 287 SER A N 1
ATOM 2200 C CA . SER A 1 287 ? -5.022 -2.541 28.408 1.00 88.12 287 SER A CA 1
ATOM 2201 C C . SER A 1 287 ? -6.191 -3.480 28.668 1.00 88.12 287 SER A C 1
ATOM 2203 O O . SER A 1 287 ? -7.072 -3.131 29.449 1.00 88.12 287 SER A O 1
ATOM 2205 N N . VAL A 1 288 ? -6.188 -4.677 28.076 1.00 81.88 288 VAL A N 1
ATOM 2206 C CA . VAL A 1 288 ? -7.160 -5.724 28.410 1.00 81.88 288 VAL A CA 1
ATOM 2207 C C . VAL A 1 288 ? -6.954 -6.215 29.844 1.00 81.88 288 VAL A C 1
ATOM 2209 O O . VAL A 1 288 ? -7.925 -6.318 30.590 1.00 81.88 288 VAL A O 1
ATOM 2212 N N . LEU A 1 289 ? -5.709 -6.474 30.260 1.00 83.81 289 LEU A N 1
ATOM 2213 C CA . LEU A 1 289 ? -5.408 -6.913 31.629 1.00 83.81 289 LEU A CA 1
ATOM 2214 C C . LEU A 1 289 ? -5.810 -5.856 32.664 1.00 83.81 289 LEU A C 1
ATOM 2216 O O . LEU A 1 289 ? -6.462 -6.171 33.658 1.00 83.81 289 LEU A O 1
ATOM 2220 N N . GLN A 1 290 ? -5.474 -4.593 32.407 1.00 83.50 290 GLN A N 1
ATOM 2221 C CA . GLN A 1 290 ? -5.829 -3.479 33.284 1.00 83.50 290 GLN A CA 1
ATOM 2222 C C . GLN A 1 290 ? -7.336 -3.226 33.311 1.00 83.50 290 GLN A C 1
ATOM 2224 O O . GLN A 1 290 ? -7.869 -2.889 34.364 1.00 83.50 290 GLN A O 1
ATOM 2229 N N . TYR A 1 291 ? -8.037 -3.422 32.193 1.00 80.81 291 TYR A N 1
ATOM 2230 C CA . TYR A 1 291 ? -9.495 -3.369 32.171 1.00 80.81 291 TYR A CA 1
ATOM 2231 C C . TYR A 1 291 ? -10.114 -4.465 33.050 1.00 80.81 291 TYR A C 1
ATOM 2233 O O . TYR A 1 291 ? -10.930 -4.163 33.919 1.00 80.81 291 TYR A O 1
ATOM 2241 N N . ASN A 1 292 ? -9.671 -5.716 32.891 1.00 76.44 292 ASN A N 1
ATOM 2242 C CA . ASN A 1 292 ? -10.136 -6.838 33.712 1.00 76.44 292 ASN A CA 1
ATOM 2243 C C . ASN A 1 292 ? -9.839 -6.622 35.208 1.00 76.44 292 ASN A C 1
ATOM 2245 O O . ASN A 1 292 ? -10.640 -6.992 36.061 1.00 76.44 292 ASN A O 1
ATOM 2249 N N . GLY A 1 293 ? -8.711 -5.984 35.530 1.00 81.50 293 GLY A N 1
ATOM 2250 C CA . GLY A 1 293 ? -8.340 -5.590 36.891 1.00 81.50 293 GLY A CA 1
ATOM 2251 C C . GLY A 1 293 ? -9.044 -4.336 37.423 1.00 81.50 293 GLY A C 1
ATOM 2252 O O . GLY A 1 293 ? -8.683 -3.870 38.500 1.00 81.50 293 GLY A O 1
ATOM 2253 N N . MET A 1 294 ? -10.007 -3.764 36.687 1.00 81.81 294 MET A N 1
ATOM 2254 C CA . MET A 1 294 ? -10.698 -2.502 37.008 1.00 81.81 294 MET A CA 1
ATOM 2255 C C . MET A 1 294 ? -9.770 -1.276 37.136 1.00 81.81 294 MET A C 1
ATOM 2257 O O . MET A 1 294 ? -10.149 -0.266 37.726 1.00 81.81 294 MET A O 1
ATOM 2261 N N . LEU A 1 295 ? -8.557 -1.347 36.580 1.00 84.06 295 LEU A N 1
ATOM 2262 C CA . LEU A 1 295 ? -7.561 -0.267 36.575 1.00 84.06 295 LEU A CA 1
ATOM 2263 C C . LEU A 1 295 ? -7.701 0.655 35.361 1.00 84.06 295 LEU A C 1
ATOM 2265 O O . LEU A 1 295 ? -7.366 1.833 35.445 1.00 84.06 295 LEU A O 1
ATOM 2269 N N . LYS A 1 296 ? -8.198 0.123 34.241 1.00 83.06 296 LYS A N 1
ATOM 2270 C CA . LYS A 1 296 ? -8.576 0.898 33.058 1.00 83.06 296 LYS A CA 1
ATOM 2271 C C . LYS A 1 296 ? -10.066 0.799 32.813 1.00 83.06 296 LYS A C 1
ATOM 2273 O O . LYS A 1 296 ? -10.704 -0.225 33.047 1.00 83.06 296 LYS A O 1
ATOM 2278 N N . SER A 1 297 ? -10.620 1.869 32.276 1.00 81.38 297 SER A N 1
ATOM 2279 C CA . SER A 1 297 ? -11.980 1.878 31.768 1.00 81.38 297 SER A CA 1
ATOM 2280 C C . SER A 1 297 ? -12.066 1.169 30.412 1.00 81.38 297 SER A C 1
ATOM 2282 O O . SER A 1 297 ? -11.119 1.151 29.623 1.00 81.38 297 SER A O 1
ATOM 2284 N N . VAL A 1 298 ? -13.257 0.660 30.089 1.00 76.56 298 VAL A N 1
ATOM 2285 C CA . VAL A 1 298 ? -13.603 0.196 28.732 1.00 76.56 298 VAL A CA 1
ATOM 2286 C C . VAL A 1 298 ? -13.257 1.260 27.679 1.00 76.56 298 VAL A C 1
ATOM 2288 O O . VAL A 1 298 ? -12.825 0.923 26.586 1.00 76.56 298 VAL A O 1
ATOM 2291 N N . TRP A 1 299 ? -13.412 2.548 27.999 1.00 77.62 299 TRP A N 1
ATOM 2292 C CA . TRP A 1 299 ? -13.095 3.655 27.093 1.00 77.62 299 TRP A CA 1
ATOM 2293 C C . TRP A 1 299 ? -11.634 3.709 26.689 1.00 77.62 299 TRP A C 1
ATOM 2295 O O . TRP A 1 299 ? -11.326 3.873 25.510 1.00 77.62 299 TRP A O 1
ATOM 2305 N N . GLU A 1 300 ? -10.746 3.578 27.667 1.00 84.06 300 GLU A N 1
ATOM 2306 C CA . GLU A 1 300 ? -9.313 3.561 27.413 1.00 84.06 300 GLU A CA 1
ATOM 2307 C C . GLU A 1 300 ? -8.963 2.342 26.565 1.00 84.06 300 GLU A C 1
ATOM 2309 O O . GLU A 1 300 ? -8.315 2.498 25.534 1.00 84.06 300 GLU A O 1
ATOM 2314 N N . LEU A 1 301 ? -9.500 1.162 26.895 1.00 83.94 301 LEU A N 1
ATOM 2315 C CA . LEU A 1 301 ? -9.316 -0.039 26.076 1.00 83.94 301 LEU A CA 1
ATOM 2316 C C . LEU A 1 301 ? -9.770 0.173 24.621 1.00 83.94 301 LEU A C 1
ATOM 2318 O O . LEU A 1 301 ? -9.039 -0.156 23.689 1.00 83.94 301 LEU A O 1
ATOM 2322 N N . LEU A 1 302 ? -10.949 0.759 24.412 1.00 79.38 302 LEU A N 1
ATOM 2323 C CA . LEU A 1 302 ? -11.473 1.048 23.077 1.00 79.38 302 LEU A CA 1
ATOM 2324 C C . LEU A 1 302 ? -10.595 2.033 22.307 1.00 79.38 302 LEU A C 1
ATOM 2326 O O . LEU A 1 302 ? -10.344 1.825 21.120 1.00 79.38 302 LEU A O 1
ATOM 2330 N N . SER A 1 303 ? -10.101 3.075 22.976 1.00 85.44 303 SER A N 1
ATOM 2331 C CA . SER A 1 303 ? -9.193 4.038 22.354 1.00 85.44 303 SER A CA 1
ATOM 2332 C C . SER A 1 303 ? -7.876 3.388 21.921 1.00 85.44 303 SER A C 1
ATOM 2334 O O . SER A 1 303 ? -7.379 3.689 20.836 1.00 85.44 303 SER A O 1
ATOM 2336 N N . GLU A 1 304 ? -7.360 2.424 22.691 1.00 90.69 304 GLU A N 1
ATOM 2337 C CA . GLU A 1 304 ? -6.154 1.680 22.316 1.00 90.69 304 GLU A CA 1
ATOM 2338 C C . GLU A 1 304 ? -6.398 0.727 21.143 1.00 90.69 304 GLU A C 1
ATOM 2340 O O . GLU A 1 304 ? -5.560 0.618 20.245 1.00 90.69 304 GLU A O 1
ATOM 2345 N N . VAL A 1 305 ? -7.569 0.083 21.088 1.00 86.38 305 VAL A N 1
ATOM 2346 C CA . VAL A 1 305 ? -7.972 -0.748 19.942 1.00 86.38 305 VAL A CA 1
ATOM 2347 C C . VAL A 1 305 ? -8.084 0.097 18.667 1.00 86.38 305 VAL A C 1
ATOM 2349 O O . VAL A 1 305 ? -7.541 -0.292 17.632 1.00 86.38 305 VAL A O 1
ATOM 2352 N N . GLN A 1 306 ? -8.713 1.274 18.737 1.00 84.94 306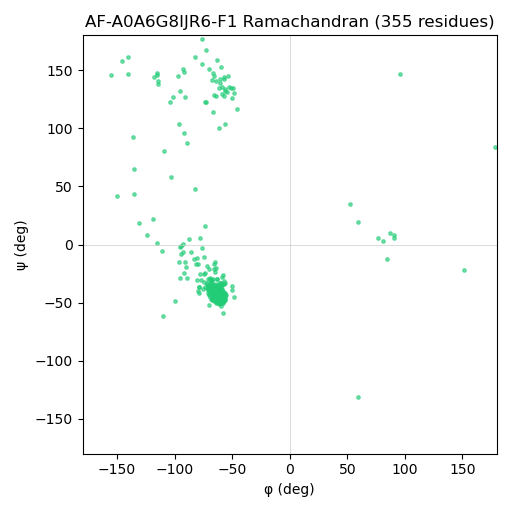 GLN A N 1
ATOM 2353 C CA . GLN A 1 306 ? -8.799 2.206 17.605 1.00 84.94 306 GLN A CA 1
ATOM 2354 C C . GLN A 1 306 ? -7.416 2.702 17.164 1.00 84.94 306 GLN A C 1
ATOM 2356 O O . GLN A 1 306 ? -7.102 2.709 15.971 1.00 84.94 306 GLN A O 1
ATOM 2361 N N . ALA A 1 307 ? -6.551 3.068 18.114 1.00 91.69 307 ALA A N 1
ATOM 2362 C CA . ALA A 1 307 ? -5.197 3.521 17.815 1.00 91.69 307 ALA A CA 1
ATOM 2363 C C . ALA A 1 307 ? -4.342 2.414 17.172 1.00 91.69 307 ALA A C 1
ATOM 2365 O O . ALA A 1 307 ? -3.555 2.689 16.261 1.00 91.69 307 ALA A O 1
ATOM 2366 N N . ARG A 1 308 ? -4.522 1.153 17.588 1.00 93.69 308 ARG A N 1
ATOM 2367 C CA . ARG A 1 308 ? -3.914 -0.013 16.933 1.00 93.69 308 ARG A CA 1
ATOM 2368 C C . ARG A 1 308 ? -4.442 -0.202 15.509 1.00 93.69 308 ARG A C 1
ATOM 2370 O O . ARG A 1 308 ? -3.632 -0.410 14.609 1.00 93.69 308 ARG A O 1
ATOM 2377 N N . ALA A 1 309 ? -5.754 -0.107 15.285 1.00 89.94 309 ALA A N 1
ATOM 2378 C CA . ALA A 1 309 ? -6.337 -0.226 13.945 1.00 89.94 309 ALA A CA 1
ATOM 2379 C C . ALA A 1 309 ? -5.792 0.855 12.992 1.00 89.94 309 ALA A C 1
ATOM 2381 O O . ALA A 1 309 ? -5.393 0.556 11.864 1.00 89.94 309 ALA A O 1
ATOM 2382 N N . GLN A 1 310 ? -5.669 2.100 13.468 1.00 91.81 310 GLN A N 1
ATOM 2383 C CA . GLN A 1 310 ? -5.043 3.180 12.702 1.00 91.81 310 GLN A CA 1
ATOM 2384 C C . GLN A 1 310 ? -3.566 2.896 12.396 1.00 91.81 310 GLN A C 1
ATOM 2386 O O . GLN A 1 310 ? -3.132 3.083 11.260 1.00 91.81 310 GLN A O 1
ATOM 2391 N N . ALA A 1 311 ? -2.792 2.415 13.374 1.00 95.25 311 ALA A N 1
ATOM 2392 C CA . ALA A 1 311 ? -1.391 2.050 13.160 1.00 95.25 311 ALA A CA 1
ATOM 2393 C C . ALA A 1 311 ? -1.236 0.920 12.128 1.00 95.25 311 ALA A C 1
ATOM 2395 O O . ALA A 1 311 ? -0.317 0.947 11.308 1.00 95.25 311 ALA A O 1
ATOM 2396 N N . GLN A 1 312 ? -2.168 -0.035 12.109 1.00 94.94 312 GLN A N 1
ATOM 2397 C CA . GLN A 1 312 ? -2.179 -1.111 11.125 1.00 94.94 312 GLN A CA 1
ATOM 2398 C C . GLN A 1 312 ? -2.422 -0.576 9.706 1.00 94.94 312 GLN A C 1
ATOM 2400 O O . GLN A 1 312 ? -1.698 -0.954 8.787 1.00 94.94 312 GLN A O 1
ATOM 2405 N N . ARG A 1 313 ? -3.361 0.366 9.523 1.00 93.25 313 ARG A N 1
ATOM 2406 C CA . ARG A 1 313 ? -3.574 1.049 8.230 1.00 93.25 313 ARG A CA 1
ATOM 2407 C C . ARG A 1 313 ? -2.345 1.845 7.784 1.00 93.25 313 ARG A C 1
ATOM 2409 O O . ARG A 1 313 ? -1.939 1.747 6.629 1.00 93.25 313 ARG A O 1
ATOM 2416 N N . ASN A 1 314 ? -1.714 2.581 8.699 1.00 94.88 314 ASN A N 1
ATOM 2417 C CA . ASN A 1 314 ? -0.483 3.316 8.395 1.00 94.88 314 ASN A CA 1
ATOM 2418 C C . ASN A 1 314 ? 0.658 2.373 7.988 1.00 94.88 314 ASN A C 1
ATOM 2420 O O . ASN A 1 314 ? 1.427 2.701 7.090 1.00 94.88 314 ASN A O 1
ATOM 2424 N N . THR A 1 315 ? 0.728 1.184 8.592 1.00 96.31 315 THR A N 1
ATOM 2425 C CA . THR A 1 315 ? 1.697 0.147 8.212 1.00 96.31 315 THR A CA 1
ATOM 2426 C C . THR A 1 315 ? 1.462 -0.334 6.778 1.00 96.31 315 THR A C 1
ATOM 2428 O O . THR A 1 315 ? 2.422 -0.462 6.025 1.00 96.31 315 THR A O 1
ATOM 2431 N N . VAL A 1 316 ? 0.205 -0.550 6.367 1.00 96.25 316 VAL A N 1
ATOM 2432 C CA . VAL A 1 316 ? -0.131 -0.922 4.976 1.00 96.25 316 VAL A CA 1
ATOM 2433 C C . VAL A 1 316 ? 0.333 0.155 3.993 1.00 96.25 316 VAL A C 1
ATOM 2435 O O . VAL A 1 316 ? 0.982 -0.169 3.000 1.00 96.25 316 VAL A O 1
ATOM 2438 N N . ASN A 1 317 ? 0.062 1.430 4.288 1.00 95.38 317 ASN A N 1
ATOM 2439 C CA . ASN A 1 317 ? 0.514 2.541 3.447 1.00 95.38 317 ASN A CA 1
ATOM 2440 C C . ASN A 1 317 ? 2.045 2.608 3.370 1.00 95.38 317 ASN A C 1
ATOM 2442 O O . ASN A 1 317 ? 2.589 2.670 2.276 1.00 95.38 317 ASN A O 1
ATOM 2446 N N . ALA A 1 318 ? 2.743 2.505 4.504 1.00 96.81 318 ALA A N 1
ATOM 2447 C CA . ALA A 1 318 ? 4.203 2.546 4.537 1.00 96.81 318 ALA A CA 1
ATOM 2448 C C . ALA A 1 318 ? 4.846 1.399 3.736 1.00 96.81 318 ALA A C 1
ATOM 2450 O O . ALA A 1 318 ? 5.819 1.615 3.018 1.00 96.81 318 ALA A O 1
ATOM 2451 N N . VAL A 1 319 ? 4.288 0.184 3.818 1.00 97.44 319 VAL A N 1
ATOM 2452 C CA . VAL A 1 319 ? 4.760 -0.963 3.024 1.00 97.44 319 VAL A CA 1
ATOM 2453 C C . VAL A 1 319 ? 4.497 -0.747 1.531 1.00 97.44 319 VAL A C 1
ATOM 2455 O O . VAL A 1 319 ? 5.372 -1.034 0.720 1.00 97.44 319 VAL A O 1
ATOM 2458 N N . ARG A 1 320 ? 3.332 -0.213 1.143 1.00 97.31 320 ARG A N 1
ATOM 2459 C CA . ARG A 1 320 ? 3.049 0.138 -0.260 1.00 97.31 320 ARG A CA 1
ATOM 2460 C C . ARG A 1 320 ? 4.043 1.175 -0.785 1.00 97.31 320 ARG A C 1
ATOM 2462 O O . ARG A 1 320 ? 4.585 0.996 -1.871 1.00 97.31 320 ARG A O 1
ATOM 2469 N N . ASP A 1 321 ? 4.273 2.235 -0.018 1.00 97.19 321 ASP A N 1
ATOM 2470 C CA . ASP A 1 321 ? 5.148 3.345 -0.401 1.00 97.19 321 ASP A CA 1
ATOM 2471 C C . ASP A 1 321 ? 6.597 2.867 -0.587 1.00 97.19 321 ASP A C 1
ATOM 2473 O O . ASP A 1 321 ? 7.259 3.276 -1.539 1.00 97.19 321 ASP A O 1
ATOM 2477 N N . TYR A 1 322 ? 7.055 1.924 0.245 1.00 97.69 322 TYR A N 1
ATOM 2478 C CA . TYR A 1 322 ? 8.325 1.227 0.035 1.00 97.69 322 TYR A CA 1
ATOM 2479 C C . TYR A 1 322 ? 8.386 0.512 -1.322 1.00 97.69 322 TYR A C 1
ATOM 2481 O O . TYR A 1 322 ? 9.330 0.712 -2.084 1.00 97.69 322 TYR A O 1
ATOM 2489 N N . TRP A 1 323 ? 7.374 -0.291 -1.659 1.00 97.38 323 TRP A N 1
ATOM 2490 C CA . TRP A 1 323 ? 7.357 -1.026 -2.928 1.00 97.38 323 TRP A CA 1
ATOM 2491 C C . TRP A 1 323 ? 7.250 -0.107 -4.155 1.00 97.38 323 TRP A C 1
ATOM 2493 O O . TRP A 1 323 ? 7.771 -0.430 -5.227 1.00 97.38 323 TRP A O 1
ATOM 2503 N N . PHE A 1 324 ? 6.607 1.055 -4.016 1.00 97.19 324 PHE A N 1
ATOM 2504 C CA . PHE A 1 324 ? 6.631 2.094 -5.046 1.00 97.19 324 PHE A CA 1
ATOM 2505 C C . PHE A 1 324 ? 8.032 2.671 -5.226 1.00 97.19 324 PHE A C 1
ATOM 2507 O O . PHE A 1 324 ? 8.505 2.724 -6.358 1.00 97.19 324 PHE A O 1
ATOM 2514 N N . ALA A 1 325 ? 8.696 3.047 -4.131 1.00 97.44 325 ALA A N 1
ATOM 2515 C CA . ALA A 1 325 ? 10.042 3.606 -4.172 1.00 97.44 325 ALA A CA 1
ATOM 2516 C C . ALA A 1 325 ? 11.066 2.593 -4.706 1.00 97.44 325 ALA A C 1
ATOM 2518 O O . ALA A 1 325 ? 11.955 2.966 -5.464 1.00 97.44 325 ALA A O 1
ATOM 2519 N N . GLU A 1 326 ? 10.914 1.306 -4.379 1.00 97.25 326 GLU A N 1
ATOM 2520 C CA . GLU A 1 326 ? 11.708 0.236 -4.988 1.00 97.25 326 GLU A CA 1
ATOM 2521 C C . GLU A 1 326 ? 11.475 0.163 -6.502 1.00 97.25 326 GLU A C 1
ATOM 2523 O O . GLU A 1 326 ? 12.434 0.115 -7.265 1.00 97.25 326 GLU A O 1
ATOM 2528 N N . THR A 1 327 ? 10.218 0.203 -6.956 1.00 96.94 327 THR A N 1
ATOM 2529 C CA . THR A 1 327 ? 9.903 0.174 -8.395 1.00 96.94 327 THR A CA 1
ATOM 2530 C C . THR A 1 327 ? 10.497 1.388 -9.123 1.00 96.94 327 THR A C 1
ATOM 2532 O O . THR A 1 327 ? 11.039 1.233 -10.215 1.00 96.94 327 THR A O 1
ATOM 2535 N N . ASP A 1 328 ? 10.462 2.574 -8.508 1.00 96.56 328 ASP A N 1
ATOM 2536 C CA . ASP A 1 328 ? 11.100 3.784 -9.041 1.00 96.56 328 ASP A CA 1
ATOM 2537 C C . ASP A 1 328 ? 12.623 3.666 -9.096 1.00 96.56 328 ASP A C 1
ATOM 2539 O O . ASP A 1 328 ? 13.229 4.002 -10.112 1.00 96.56 328 ASP A O 1
ATOM 2543 N N . LEU A 1 329 ? 13.248 3.143 -8.038 1.00 96.88 329 LEU A N 1
ATOM 2544 C CA . LEU A 1 329 ? 14.687 2.895 -8.003 1.00 96.88 329 LEU A CA 1
ATOM 2545 C C . LEU A 1 329 ? 15.109 1.912 -9.094 1.00 96.88 329 LEU A C 1
ATOM 2547 O O . LEU A 1 329 ? 16.071 2.181 -9.813 1.00 96.88 329 LEU A O 1
ATOM 2551 N N . LEU A 1 330 ? 14.383 0.801 -9.246 1.00 95.06 330 LEU A N 1
ATOM 2552 C CA . LEU A 1 330 ? 14.649 -0.170 -10.302 1.00 95.06 330 LEU A CA 1
ATOM 2553 C C . LEU A 1 330 ? 14.518 0.481 -11.680 1.00 95.06 330 LEU A C 1
ATOM 2555 O O . LEU A 1 330 ? 15.386 0.263 -12.512 1.00 95.06 330 LEU A O 1
ATOM 2559 N N . TRP A 1 331 ? 13.500 1.311 -11.918 1.00 94.19 331 TRP A N 1
ATOM 2560 C CA . TRP A 1 331 ? 13.311 1.990 -13.204 1.00 94.19 331 TRP A CA 1
ATOM 2561 C C . TRP A 1 331 ? 14.412 3.011 -13.516 1.00 94.19 331 TRP A C 1
ATOM 2563 O O . TRP A 1 331 ? 14.957 3.014 -14.622 1.00 94.19 331 TRP A O 1
ATOM 2573 N N . VAL A 1 332 ? 14.811 3.829 -12.537 1.00 94.50 332 VAL A N 1
ATOM 2574 C CA . VAL A 1 332 ? 15.949 4.756 -12.674 1.00 94.50 332 VAL A CA 1
ATOM 2575 C C . VAL A 1 332 ? 17.241 3.995 -12.961 1.00 94.50 332 VAL A C 1
ATOM 2577 O O . VAL A 1 332 ? 18.033 4.406 -13.811 1.00 94.50 332 VAL A O 1
ATOM 2580 N N . LEU A 1 333 ? 17.418 2.834 -12.328 1.00 93.06 333 LEU A N 1
ATOM 2581 C CA . LEU A 1 333 ? 18.501 1.893 -12.606 1.00 93.06 333 LEU A CA 1
ATOM 2582 C C . LEU A 1 333 ? 18.331 1.126 -13.924 1.00 93.06 333 LEU A C 1
ATOM 2584 O O . LEU A 1 333 ? 19.025 0.147 -14.154 1.00 93.06 333 LEU A O 1
ATOM 2588 N N . GLN A 1 334 ? 17.460 1.572 -14.821 1.00 90.06 334 GLN A N 1
ATOM 2589 C CA . GLN A 1 334 ? 17.449 1.173 -16.231 1.00 90.06 334 GLN A CA 1
ATOM 2590 C C . GLN A 1 334 ? 17.551 2.397 -17.163 1.00 90.06 334 GLN A C 1
ATOM 2592 O O . GLN A 1 334 ? 17.437 2.275 -18.380 1.00 90.06 334 GLN A O 1
ATOM 2597 N N . GLY A 1 335 ? 17.793 3.591 -16.605 1.00 87.00 335 GLY A N 1
ATOM 2598 C CA . GLY A 1 335 ? 17.806 4.864 -17.330 1.00 87.00 335 GLY A CA 1
ATOM 2599 C C . GLY A 1 335 ? 16.433 5.532 -17.456 1.00 87.00 335 GLY A C 1
ATOM 2600 O O . GLY A 1 335 ? 16.313 6.503 -18.202 1.00 87.00 335 GLY A O 1
ATOM 2601 N N . GLY A 1 336 ? 15.425 5.021 -16.744 1.00 87.88 336 GLY A N 1
ATOM 2602 C CA . GLY A 1 336 ? 14.084 5.586 -16.677 1.00 87.88 336 GLY A CA 1
ATOM 2603 C C . GLY A 1 336 ? 13.993 6.867 -15.851 1.00 87.88 336 GLY A C 1
ATOM 2604 O O . GLY A 1 336 ? 14.909 7.243 -15.110 1.00 87.88 336 GLY A O 1
ATOM 2605 N N . GLU A 1 337 ? 12.858 7.549 -15.975 1.00 88.25 337 GLU A N 1
ATOM 2606 C CA . GLU A 1 337 ? 12.641 8.862 -15.374 1.00 88.25 337 GLU A CA 1
ATOM 2607 C C . GLU A 1 337 ? 11.258 8.948 -14.715 1.00 88.25 337 GLU A C 1
ATOM 2609 O O . GLU A 1 337 ? 10.283 9.326 -15.368 1.00 88.25 337 GLU A O 1
ATOM 2614 N N . PRO A 1 338 ? 11.161 8.646 -13.407 1.00 87.12 338 PRO A N 1
ATOM 2615 C CA . PRO A 1 338 ? 9.937 8.857 -12.652 1.00 87.12 338 PRO A CA 1
ATOM 2616 C C . PRO A 1 338 ? 9.440 10.296 -12.745 1.00 87.12 338 PRO A C 1
ATOM 2618 O O . PRO A 1 338 ? 10.189 11.243 -12.508 1.00 87.12 338 PRO A O 1
ATOM 2621 N N . THR A 1 339 ? 8.148 10.463 -13.037 1.00 84.12 339 THR A N 1
ATOM 2622 C CA . THR A 1 339 ? 7.479 11.776 -13.042 1.00 84.12 339 THR A CA 1
ATOM 2623 C C . THR A 1 339 ? 7.476 12.421 -11.656 1.00 84.12 339 THR A C 1
ATOM 2625 O O . THR A 1 339 ? 7.494 13.643 -11.533 1.00 84.12 339 THR A O 1
ATOM 2628 N N . SER A 1 340 ? 7.467 11.599 -10.606 1.00 88.31 340 SER A N 1
ATOM 2629 C CA . SER A 1 340 ? 7.599 12.011 -9.211 1.00 88.31 340 SER A CA 1
ATOM 2630 C C . SER A 1 340 ? 8.138 10.858 -8.370 1.00 88.31 340 SER A C 1
ATOM 2632 O O . SER A 1 340 ? 7.765 9.707 -8.606 1.00 88.31 340 SER A O 1
ATOM 2634 N N . PHE A 1 341 ? 8.936 11.169 -7.351 1.00 90.88 341 PHE A N 1
ATOM 2635 C CA . PHE A 1 341 ? 9.408 10.191 -6.372 1.00 90.88 341 PHE A CA 1
ATOM 2636 C C . PHE A 1 341 ? 8.473 10.111 -5.166 1.00 90.88 341 PHE A C 1
ATOM 2638 O O . PHE A 1 341 ? 7.860 11.100 -4.755 1.00 90.88 341 PHE A O 1
ATOM 2645 N N . VAL A 1 342 ? 8.387 8.922 -4.572 1.00 90.38 342 VAL A N 1
ATOM 2646 C CA . VAL A 1 342 ? 7.575 8.684 -3.378 1.00 90.38 342 VAL A CA 1
ATOM 2647 C C . VAL A 1 342 ? 8.104 9.504 -2.207 1.00 90.38 342 VAL A C 1
ATOM 2649 O O . VAL A 1 342 ? 9.275 9.413 -1.845 1.00 90.38 342 VAL A O 1
ATOM 2652 N N . THR A 1 343 ? 7.216 10.263 -1.571 1.00 85.88 343 THR A N 1
ATOM 2653 C CA . THR A 1 343 ? 7.507 10.941 -0.305 1.00 85.88 343 THR A CA 1
ATOM 2654 C C . THR A 1 343 ? 6.819 10.182 0.831 1.00 85.88 343 THR A C 1
ATOM 2656 O O . THR A 1 343 ? 5.596 10.016 0.781 1.00 85.88 343 THR A O 1
ATOM 2659 N N . PRO A 1 344 ? 7.554 9.706 1.855 1.00 76.19 344 PRO A N 1
ATOM 2660 C CA . PRO A 1 344 ? 6.951 8.964 2.955 1.00 76.19 344 PRO A CA 1
ATOM 2661 C C . PRO A 1 344 ? 5.850 9.770 3.651 1.00 76.19 344 PRO A C 1
ATOM 2663 O O . PRO A 1 344 ? 6.073 10.903 4.074 1.00 76.19 344 PRO A O 1
ATOM 2666 N N . GLY A 1 345 ? 4.666 9.174 3.800 1.00 63.81 345 GLY A N 1
ATOM 2667 C CA . GLY A 1 345 ? 3.548 9.803 4.508 1.00 63.81 345 GLY A CA 1
ATOM 2668 C C . GLY A 1 345 ? 2.803 10.887 3.724 1.00 63.81 345 GLY A C 1
ATOM 2669 O O . GLY A 1 345 ? 1.894 11.497 4.290 1.00 63.81 345 GLY A O 1
ATOM 2670 N N . ALA A 1 346 ? 3.127 11.109 2.446 1.00 65.44 346 ALA A N 1
ATOM 2671 C CA . ALA A 1 346 ? 2.302 11.942 1.578 1.00 65.44 346 ALA A CA 1
ATOM 2672 C C . ALA A 1 346 ? 0.909 11.301 1.383 1.00 65.44 346 ALA A C 1
ATOM 2674 O O . ALA A 1 346 ? 0.798 10.073 1.257 1.00 65.44 346 ALA A O 1
ATOM 2675 N N . PRO A 1 347 ? -0.178 12.092 1.369 1.00 53.22 347 PRO A N 1
ATOM 2676 C CA . PRO A 1 347 ? -1.511 11.570 1.102 1.00 53.22 347 PRO A CA 1
ATOM 2677 C C . PRO A 1 347 ? -1.571 10.923 -0.291 1.00 53.22 347 PRO A C 1
ATOM 2679 O O . PRO A 1 347 ? -0.975 11.401 -1.257 1.00 53.22 347 PRO A O 1
ATOM 2682 N N . ALA A 1 348 ? -2.314 9.816 -0.400 1.00 44.88 348 ALA A N 1
ATOM 2683 C CA . ALA A 1 348 ? -2.514 9.113 -1.664 1.00 44.88 348 ALA A CA 1
ATOM 2684 C C . ALA A 1 348 ? -3.224 10.040 -2.669 1.00 44.88 348 ALA A C 1
ATOM 2686 O O . ALA A 1 348 ? -4.433 10.237 -2.582 1.00 44.88 348 ALA A O 1
ATOM 2687 N N . GLY A 1 349 ? -2.467 10.631 -3.595 1.00 42.22 349 GLY A N 1
ATOM 2688 C CA . GLY A 1 349 ? -3.003 11.523 -4.628 1.00 42.22 349 GLY A CA 1
ATOM 2689 C C . GLY A 1 349 ? -2.037 12.594 -5.135 1.00 42.22 349 GLY A C 1
ATOM 2690 O O . GLY A 1 349 ? -2.196 13.041 -6.265 1.00 42.22 349 GLY A O 1
ATOM 2691 N N . GLU A 1 350 ? -1.004 12.965 -4.373 1.00 36.22 350 GLU A N 1
ATOM 2692 C CA . GLU A 1 350 ? -0.078 14.031 -4.806 1.00 36.22 350 GLU A CA 1
ATOM 2693 C C . GLU A 1 350 ? 0.980 13.568 -5.826 1.00 36.22 350 GLU A C 1
ATOM 2695 O O . GLU A 1 350 ? 1.524 14.393 -6.549 1.00 36.22 350 GLU A O 1
ATOM 2700 N N . GLY A 1 351 ? 1.214 12.258 -5.978 1.00 35.25 351 GLY A N 1
ATOM 2701 C CA . GLY A 1 351 ? 2.153 11.717 -6.978 1.00 35.25 351 GLY A CA 1
ATOM 2702 C C . GLY A 1 351 ? 1.573 11.494 -8.385 1.00 35.25 351 GLY A C 1
ATOM 2703 O O . GLY A 1 351 ? 2.309 11.140 -9.297 1.00 35.25 351 GLY A O 1
ATOM 2704 N N . ALA A 1 352 ? 0.259 11.663 -8.582 1.00 34.69 352 ALA A N 1
ATOM 2705 C CA . ALA A 1 352 ? -0.410 11.367 -9.860 1.00 34.69 352 ALA A CA 1
ATOM 2706 C C . ALA A 1 352 ? -0.924 12.616 -10.606 1.00 34.69 352 ALA A C 1
ATOM 2708 O O . ALA A 1 352 ? -1.390 12.510 -11.739 1.00 34.69 352 ALA A O 1
ATOM 2709 N N . ALA A 1 353 ? -0.834 13.805 -10.002 1.00 32.09 353 ALA A N 1
ATOM 2710 C CA . ALA A 1 353 ? -1.339 15.057 -10.566 1.00 32.09 353 ALA A CA 1
ATOM 2711 C C . ALA A 1 353 ? -0.209 15.928 -11.146 1.00 32.09 353 ALA A C 1
ATOM 2713 O O . ALA A 1 353 ? -0.017 17.067 -10.738 1.00 32.09 353 ALA A O 1
ATOM 2714 N N . ALA A 1 354 ? 0.541 15.389 -12.107 1.00 32.62 354 ALA A N 1
ATOM 2715 C CA . ALA A 1 354 ? 1.392 16.178 -13.003 1.00 32.62 354 ALA A CA 1
ATOM 2716 C C . ALA A 1 354 ? 1.529 15.498 -14.379 1.00 32.62 354 ALA A C 1
ATOM 2718 O O . ALA A 1 354 ? 2.606 15.432 -14.955 1.00 32.62 354 ALA A O 1
ATOM 2719 N N . ALA A 1 355 ? 0.426 14.961 -14.908 1.00 36.78 355 ALA A N 1
ATOM 2720 C CA . ALA A 1 355 ? 0.304 14.591 -16.316 1.00 36.78 355 ALA A CA 1
ATOM 2721 C C . ALA A 1 355 ? -0.662 15.582 -16.974 1.00 36.78 355 ALA A C 1
ATOM 2723 O O . ALA A 1 355 ? -1.862 15.341 -17.090 1.00 36.78 355 ALA A O 1
ATOM 2724 N N . GLY A 1 356 ? -0.136 16.754 -17.312 1.00 32.31 356 GLY A N 1
ATOM 2725 C CA . GLY A 1 356 ? -0.885 17.817 -17.962 1.00 32.31 356 GLY A CA 1
ATOM 2726 C C . GLY A 1 356 ? -0.005 19.034 -18.174 1.00 32.31 356 GLY A C 1
ATOM 2727 O O . GLY A 1 356 ? 0.004 19.914 -17.323 1.00 32.31 356 GLY A O 1
ATOM 2728 N N . HIS A 1 357 ? 0.767 19.029 -19.262 1.00 30.02 357 HIS A N 1
ATOM 2729 C CA . HIS A 1 357 ? 0.832 20.090 -20.273 1.00 30.02 357 HIS A CA 1
ATOM 2730 C C . HIS A 1 357 ? 1.783 19.705 -21.404 1.00 30.02 357 HIS A C 1
ATOM 2732 O O . HIS A 1 357 ? 2.887 19.203 -21.100 1.00 30.02 357 HIS A O 1
#

Mean predicted aligned error: 10.0 Å

Sequence (357 aa):
MVLLAAMASAGLVAAQSTAAEQASDWRSANDAVGQFKRGHADILKWEAQNAPAPVAEPKLEPGFPLPTMESVVRAAWKPHLELRSVMSRLGQENADRIATGQWLDVDARHQRRVGGFDELLDVAVDARKAWLSAVAAKQALRLQQESLDAAQAATELGRRMVKVGNWSAYQQSRVELGLSAEKTALLQARVAAAQSEQALLKLLRLNGVYQRLDLPDTLPDLPKDLPSGERLNAELREISAQLPVVNQTKAKTNFDLAVGAWEATLGVARAYRNEVMTQRNLIVDESVLQYNGMLKSVWELLSEVQARAQAQRNTVNAVRDYWFAETDLLWVLQGGEPTSFVTPGAPAGEGAAAAGH

Radius of gyration: 29.12 Å; Cα contacts (8 Å, |Δi|>4): 330; chains: 1; bounding box: 80×38×100 Å

Foldseek 3Di:
DPPPPPPVVVVVVVVVVVVVVVVVVVVVLLVVQVVDLLGPVVVVVVVVVPPPDPDPDPPDDAFAEDADLLSQLVLLCVVPPVVVQLCVQQDVVQVSCLSRLVLLVRQLVSQVVRPCSLVSLVSSLLSSLLLLQLLLLLLLLVLLVVQLVLLVSLLVVQVVCVVVVNDDPVVSVVSVVSNVVSVVVNVVSVVSNQVSQVVSCVSSVVPPVGPGYDYDNADDDDDPDDDDPVSLVVLLVSNLVVDDPVLNVVLVVLLVLLVVQLVVLSVQLCCLPPPVLVVLVVLLSVLSVCVSVVNDPPVSNSVSVNVNSVSVSLSSVSSSSNSSSSSSNSQSSSVHDQPDHRDRPDPPPPSPPPPDD